Protein AF-A0A4Y2M1Y2-F1 (afdb_monomer)

Mean predicted aligned error: 19.82 Å

Solvent-accessible surface area (backbone atoms only — not comparable to full-atom values): 19407 Å² total; per-residue (Å²): 135,86,83,82,78,80,72,78,72,70,53,62,61,52,50,56,50,51,49,53,58,49,55,53,63,73,72,48,49,73,66,58,47,48,52,53,52,48,52,54,49,50,58,53,47,56,55,61,70,70,50,52,70,65,66,46,50,51,53,52,48,52,52,51,47,54,55,47,53,56,61,72,70,48,49,71,65,58,47,50,54,51,49,50,53,50,51,51,52,54,47,53,56,61,70,70,47,50,71,67,58,48,49,52,51,51,49,55,52,49,52,56,52,49,53,54,63,72,71,49,50,72,68,57,48,49,52,50,50,49,56,52,49,53,54,50,50,51,54,61,72,69,47,50,70,67,58,48,50,54,52,50,49,54,53,49,50,56,52,48,53,57,59,72,74,47,52,70,67,58,50,50,53,53,52,51,52,52,52,50,54,54,50,51,55,53,50,55,51,50,52,51,51,50,52,52,52,52,51,51,50,53,55,62,66,66,49,76,72,68,86,71,72,80,81,74,63,70,68,63,73,43,66,38,93,78,80,68,50,65,32,41,72,77,64,38,46,102,83,73,46,71,57,78,88,24,67,79,60,75,53,72,83,65,80,72,82,64,56,68,66,63,51,50,41,69,68,53,82,45,74,66,11,44,51,41,62,79,40,44,72,64,55,47,69,73,70,63,82,86,73,96,81,86,90,81,90,82,91,76,90,85,83,86,86,82,88,86,79,82,92,84,81,89,80,85,86,131

pLDDT: mean 78.02, std 20.9, range [28.98, 98.06]

Secondary structure (DSSP, 8-state):
-------THHHHHHHHHHHHHHHHHHS--HHHHHHHHHHHHHHHHHHHHS--HHHHHHHHHHHHHHHHHHHHS--HHHHHHHHHHHHHHHHHHHHS--HHHHHHHHHHHHHHHHHHHHS--HHHHHHHHHHHHHHHHHHHHS--HHHHHHHHHHHHHHHHHHHHS--HHHHHHHHHHHHHHHHHHHHHHHHHHHHHHHHHHHHHHHS------------S-EEPTTT--EE-GGG--TTS---SSSGGGT---------HHHHHHHH--SHHHHHHHHHHHHHHHHH--S-TT--SS---S-SSS-------------

Structure (mmCIF, N/CA/C/O backbone):
data_AF-A0A4Y2M1Y2-F1
#
_entry.id   AF-A0A4Y2M1Y2-F1
#
loop_
_atom_site.group_PDB
_atom_site.id
_atom_site.type_symbol
_atom_site.label_atom_id
_atom_site.label_alt_id
_atom_site.label_comp_id
_atom_site.label_asym_id
_atom_site.label_entity_id
_atom_site.label_seq_id
_atom_site.pdbx_PDB_ins_code
_atom_site.Cartn_x
_atom_site.Cartn_y
_atom_site.Cartn_z
_atom_site.occupancy
_atom_site.B_iso_or_equiv
_atom_site.auth_seq_id
_atom_site.auth_comp_id
_atom_site.auth_asym_id
_atom_site.auth_atom_id
_atom_site.pdbx_PDB_model_num
ATOM 1 N N . MET A 1 1 ? 27.249 36.727 -64.533 1.00 43.91 1 MET A N 1
ATOM 2 C CA . MET A 1 1 ? 28.014 35.686 -63.805 1.00 43.91 1 MET A CA 1
ATOM 3 C C . MET A 1 1 ? 27.227 34.376 -63.826 1.00 43.91 1 MET A C 1
ATOM 5 O O . MET A 1 1 ? 26.189 34.316 -63.174 1.00 43.91 1 MET A O 1
ATOM 9 N N . PRO A 1 2 ? 27.621 33.355 -64.610 1.00 43.81 2 PRO A N 1
ATOM 10 C CA . PRO A 1 2 ? 26.849 32.121 -64.720 1.00 43.81 2 PRO A CA 1
ATOM 11 C C . PRO A 1 2 ? 27.089 31.217 -63.501 1.00 43.81 2 PRO A C 1
ATOM 13 O O . PRO A 1 2 ? 28.227 30.967 -63.100 1.00 43.81 2 PRO A O 1
ATOM 16 N N . LYS A 1 3 ? 26.000 30.722 -62.902 1.00 47.16 3 LYS A N 1
ATOM 17 C CA . LYS A 1 3 ? 26.025 29.771 -61.783 1.00 47.16 3 LYS A CA 1
ATOM 18 C C . LYS A 1 3 ? 26.648 28.450 -62.253 1.00 47.16 3 LYS A C 1
ATOM 20 O O . LYS A 1 3 ? 26.088 27.767 -63.108 1.00 47.16 3 LYS A O 1
ATOM 25 N N . ARG A 1 4 ? 27.801 28.078 -61.685 1.00 48.09 4 ARG A N 1
ATOM 26 C CA . ARG A 1 4 ? 28.431 26.764 -61.892 1.00 48.09 4 ARG A CA 1
ATOM 27 C C . ARG A 1 4 ? 27.493 25.667 -61.367 1.00 48.09 4 ARG A C 1
ATOM 29 O O . ARG A 1 4 ? 27.296 25.549 -60.160 1.00 48.09 4 ARG A O 1
ATOM 36 N N . LYS A 1 5 ? 26.919 24.864 -62.268 1.00 52.66 5 LYS A N 1
ATOM 37 C CA . LYS A 1 5 ? 26.210 23.620 -61.927 1.00 52.66 5 LYS A CA 1
ATOM 38 C C . LYS A 1 5 ? 27.228 22.643 -61.320 1.00 52.66 5 LYS A C 1
ATOM 40 O O . LYS A 1 5 ? 28.143 22.214 -62.018 1.00 52.66 5 LYS A O 1
ATOM 45 N N . ARG A 1 6 ? 27.107 22.313 -60.027 1.00 52.06 6 ARG A N 1
ATOM 46 C CA . ARG A 1 6 ? 27.859 21.195 -59.423 1.00 52.06 6 ARG A CA 1
ATOM 47 C C . ARG A 1 6 ? 27.373 19.896 -60.066 1.00 52.06 6 ARG A C 1
ATOM 49 O O . ARG A 1 6 ? 26.174 19.645 -60.115 1.00 52.06 6 ARG A O 1
ATOM 56 N N . GLY A 1 7 ? 28.310 19.131 -60.617 1.00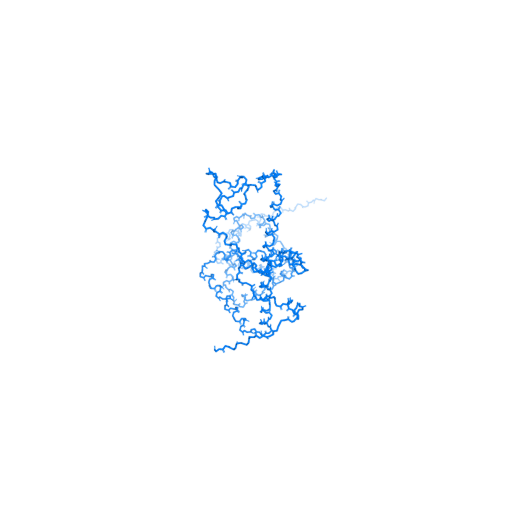 49.19 7 GLY A N 1
ATOM 57 C CA . GLY A 1 7 ? 28.042 17.934 -61.403 1.00 49.19 7 GLY A CA 1
ATOM 58 C C . GLY A 1 7 ? 27.417 16.790 -60.601 1.00 49.19 7 GLY A C 1
ATOM 59 O O . GLY A 1 7 ? 27.787 16.521 -59.463 1.00 49.19 7 GLY A O 1
ATOM 60 N N . ILE A 1 8 ? 26.502 16.089 -61.268 1.00 56.25 8 ILE A N 1
ATOM 61 C CA . ILE A 1 8 ? 25.787 14.871 -60.848 1.00 56.25 8 ILE A CA 1
ATOM 62 C C . ILE A 1 8 ? 26.687 13.610 -60.971 1.00 56.25 8 ILE A C 1
ATOM 64 O O . ILE A 1 8 ? 26.293 12.498 -60.634 1.00 56.25 8 ILE A O 1
ATOM 68 N N . THR A 1 9 ? 27.940 13.751 -61.417 1.00 51.59 9 THR A N 1
ATOM 69 C CA . THR A 1 9 ? 28.853 12.631 -61.721 1.00 51.59 9 THR A CA 1
ATOM 70 C C . THR A 1 9 ? 29.530 11.994 -60.499 1.00 51.59 9 THR A C 1
ATOM 72 O O . THR A 1 9 ? 30.019 10.872 -60.607 1.00 51.59 9 THR A O 1
ATOM 75 N N . GLY A 1 10 ? 29.516 12.643 -59.327 1.00 56.12 10 GLY A N 1
ATOM 76 C CA . GLY A 1 10 ? 30.032 12.067 -58.072 1.00 56.12 10 GLY A CA 1
ATOM 77 C C . GLY A 1 10 ? 29.141 10.971 -57.464 1.00 56.12 10 GLY A C 1
ATOM 78 O O . GLY A 1 10 ? 29.598 10.174 -56.648 1.00 56.12 10 GLY A O 1
ATOM 79 N N . ASP A 1 11 ? 27.878 10.894 -57.890 1.00 65.00 11 ASP A N 1
ATOM 80 C CA . ASP A 1 11 ? 26.855 10.043 -57.273 1.00 65.00 11 ASP A CA 1
ATOM 81 C C . ASP A 1 11 ? 26.861 8.608 -57.852 1.00 65.00 11 ASP A C 1
ATOM 83 O O . ASP A 1 11 ? 26.695 7.623 -57.135 1.00 65.00 11 ASP A O 1
ATOM 87 N N . ALA A 1 12 ? 27.171 8.438 -59.144 1.00 73.25 12 ALA A N 1
ATOM 88 C CA . ALA A 1 12 ? 27.162 7.120 -59.793 1.00 73.25 12 ALA A CA 1
ATOM 89 C C . ALA A 1 12 ? 28.277 6.176 -59.293 1.00 73.25 12 ALA A C 1
ATOM 91 O O . ALA A 1 12 ? 28.040 4.981 -59.100 1.00 73.25 12 ALA A O 1
ATOM 92 N N . ALA A 1 13 ? 29.487 6.694 -59.055 1.00 77.19 13 ALA A N 1
ATOM 93 C CA . ALA A 1 13 ? 30.611 5.910 -58.535 1.00 77.19 13 ALA A CA 1
ATOM 94 C C . ALA A 1 13 ? 30.401 5.514 -57.062 1.00 77.19 13 ALA A C 1
ATOM 96 O O . ALA A 1 13 ? 30.607 4.352 -56.704 1.00 77.19 13 ALA A O 1
ATOM 97 N N . SER A 1 14 ? 29.901 6.447 -56.243 1.00 80.44 14 SER A N 1
ATOM 98 C CA . SER A 1 14 ? 29.558 6.202 -54.837 1.00 80.44 14 SER A CA 1
ATOM 99 C C . SER A 1 14 ? 28.448 5.151 -54.696 1.00 80.44 14 SER A C 1
ATOM 101 O O . SER A 1 14 ? 28.576 4.207 -53.915 1.00 80.44 14 SER A O 1
ATOM 103 N N . ARG A 1 15 ? 27.407 5.217 -55.542 1.00 80.94 15 ARG A N 1
ATOM 104 C CA . ARG A 1 15 ? 26.341 4.201 -55.603 1.00 80.94 15 ARG A CA 1
ATOM 105 C C . ARG A 1 15 ? 26.868 2.819 -55.997 1.00 80.94 15 ARG A C 1
ATOM 107 O O . ARG A 1 15 ? 26.532 1.838 -55.338 1.00 80.94 15 ARG A O 1
ATOM 114 N N . ARG A 1 16 ? 27.732 2.720 -57.017 1.00 82.69 16 ARG A N 1
ATOM 115 C CA . ARG A 1 16 ? 28.364 1.444 -57.423 1.00 82.69 16 ARG A CA 1
ATOM 116 C C . ARG A 1 16 ? 29.249 0.853 -56.323 1.00 82.69 16 ARG A C 1
ATOM 118 O O . ARG A 1 16 ? 29.344 -0.364 -56.188 1.00 82.69 16 ARG A O 1
ATOM 125 N N . GLU A 1 17 ? 29.921 1.688 -55.536 1.00 83.00 17 GLU A N 1
ATOM 126 C CA . GLU A 1 17 ? 30.712 1.235 -54.389 1.00 83.00 17 GLU A CA 1
ATOM 127 C C . GLU A 1 17 ? 29.829 0.783 -53.214 1.00 83.00 17 GLU A C 1
ATOM 129 O O . GLU A 1 17 ? 30.115 -0.241 -52.592 1.00 83.00 17 GLU A O 1
ATOM 134 N N . ALA A 1 18 ? 28.727 1.486 -52.943 1.00 83.94 18 ALA A N 1
ATOM 135 C CA . ALA A 1 18 ? 27.751 1.088 -51.931 1.00 83.94 18 ALA A CA 1
ATOM 136 C C . ALA A 1 18 ? 27.097 -0.267 -52.259 1.00 83.94 18 ALA A C 1
ATOM 138 O O . ALA A 1 18 ? 26.948 -1.102 -51.365 1.00 83.94 18 ALA A O 1
ATOM 139 N N . ILE A 1 19 ? 26.780 -0.512 -53.537 1.00 87.12 19 ILE A N 1
ATOM 140 C CA . ILE A 1 19 ? 26.252 -1.797 -54.021 1.00 87.12 19 ILE A CA 1
ATOM 141 C C . ILE A 1 19 ? 27.281 -2.914 -53.804 1.00 87.12 19 ILE A C 1
ATOM 143 O O . ILE A 1 19 ? 26.968 -3.883 -53.119 1.00 87.12 19 ILE A O 1
ATOM 147 N N . ARG A 1 20 ? 28.539 -2.732 -54.231 1.00 86.00 20 ARG A N 1
ATOM 148 C CA . ARG A 1 20 ? 29.613 -3.721 -53.998 1.00 86.00 20 ARG A CA 1
ATOM 149 C C . ARG A 1 20 ? 29.855 -4.010 -52.513 1.00 86.00 20 ARG A C 1
ATOM 151 O O . ARG A 1 20 ? 30.102 -5.150 -52.126 1.00 86.00 20 ARG A O 1
ATOM 158 N N . LYS A 1 21 ? 29.784 -2.987 -51.651 1.00 86.00 21 LYS A N 1
ATOM 159 C CA . LYS A 1 21 ? 29.880 -3.157 -50.188 1.00 86.00 21 LYS A CA 1
ATOM 160 C C . LYS A 1 21 ? 28.686 -3.926 -49.624 1.00 86.00 21 LYS A C 1
ATOM 162 O O . LYS A 1 21 ? 28.867 -4.661 -48.659 1.00 86.00 21 LYS A O 1
ATOM 167 N N . ARG A 1 22 ? 27.486 -3.762 -50.189 1.00 85.31 22 ARG A N 1
ATOM 168 C CA . ARG A 1 22 ? 26.288 -4.517 -49.800 1.00 85.31 22 ARG A CA 1
ATOM 169 C C . ARG A 1 22 ? 26.380 -5.972 -50.253 1.00 85.31 22 ARG A C 1
ATOM 171 O O . ARG A 1 22 ? 26.144 -6.843 -49.432 1.00 85.31 22 ARG A O 1
ATOM 178 N N . GLU A 1 23 ? 26.784 -6.227 -51.492 1.00 89.19 23 GLU A N 1
ATOM 179 C CA . GLU A 1 23 ? 26.976 -7.579 -52.039 1.00 89.19 23 GLU A CA 1
ATOM 180 C C . GLU A 1 23 ? 28.013 -8.367 -51.234 1.00 89.19 23 GLU A C 1
ATOM 182 O O . GLU A 1 23 ? 27.754 -9.497 -50.832 1.00 89.19 23 GLU A O 1
ATOM 187 N N . ARG A 1 24 ? 29.135 -7.732 -50.866 1.00 85.50 24 ARG A N 1
ATOM 188 C CA . ARG A 1 24 ? 30.139 -8.347 -49.984 1.00 85.50 24 ARG A CA 1
ATOM 189 C C . ARG A 1 24 ? 29.576 -8.734 -48.610 1.00 85.50 24 ARG A C 1
ATOM 191 O O . ARG A 1 24 ? 30.001 -9.736 -48.060 1.00 85.50 24 ARG A O 1
ATOM 198 N N . ARG A 1 25 ? 28.619 -7.972 -48.064 1.00 87.75 25 ARG A N 1
ATOM 199 C CA . ARG A 1 25 ? 27.950 -8.295 -46.787 1.00 87.75 25 ARG A CA 1
ATOM 200 C C . ARG A 1 25 ? 26.897 -9.396 -46.910 1.00 87.75 25 ARG A C 1
ATOM 202 O O . ARG A 1 25 ? 26.466 -9.908 -45.891 1.00 87.75 25 ARG A O 1
ATOM 209 N N . VAL A 1 26 ? 26.423 -9.712 -48.115 1.00 88.44 26 VAL A N 1
ATOM 210 C CA . VAL A 1 26 ? 25.455 -10.805 -48.320 1.00 88.44 26 VAL A CA 1
ATOM 211 C C . VAL A 1 26 ? 26.162 -12.160 -48.302 1.00 88.44 26 VAL A C 1
ATOM 213 O O . VAL A 1 26 ? 25.577 -13.140 -47.860 1.00 88.44 26 VAL A O 1
ATOM 216 N N . VAL A 1 27 ? 27.417 -12.199 -48.754 1.00 91.44 27 VAL A N 1
ATOM 217 C CA . VAL A 1 27 ? 28.219 -13.429 -48.884 1.00 91.44 27 VAL A CA 1
ATOM 218 C C . VAL A 1 27 ? 29.270 -13.554 -47.766 1.00 91.44 27 VAL A C 1
ATOM 220 O O . VAL A 1 27 ? 30.069 -14.482 -47.772 1.00 91.44 27 VAL A O 1
ATOM 223 N N . GLU A 1 28 ? 29.302 -12.623 -46.804 1.00 90.25 28 GLU A N 1
ATOM 224 C CA . GLU A 1 28 ? 30.269 -12.674 -45.698 1.00 90.25 28 GLU A CA 1
ATOM 225 C C . GLU A 1 28 ? 30.013 -13.883 -44.788 1.00 90.25 28 GLU A C 1
ATOM 227 O O . GLU A 1 28 ? 28.869 -14.245 -44.503 1.00 90.25 28 GLU A O 1
ATOM 232 N N . THR A 1 29 ? 31.092 -14.487 -44.297 1.00 93.88 29 THR A N 1
ATOM 233 C CA . THR A 1 29 ? 31.006 -15.532 -43.267 1.00 93.88 29 THR A CA 1
ATOM 234 C C . THR A 1 29 ? 30.615 -14.931 -41.911 1.00 93.88 29 THR A C 1
ATOM 236 O O . THR A 1 29 ? 30.816 -13.739 -41.668 1.00 93.88 29 THR A O 1
ATOM 239 N N . GLU A 1 30 ? 30.098 -15.742 -40.980 1.00 92.56 30 GLU A N 1
ATOM 240 C CA . GLU A 1 30 ? 29.724 -15.245 -39.643 1.00 92.56 30 GLU A CA 1
ATOM 241 C C . GLU A 1 30 ? 30.928 -14.674 -38.877 1.00 92.56 30 GLU A C 1
ATOM 243 O O . GLU A 1 30 ? 30.793 -13.701 -38.133 1.00 92.56 30 GLU A O 1
ATOM 248 N N . GLU A 1 31 ? 32.132 -15.203 -39.106 1.00 91.94 31 GLU A N 1
ATOM 249 C CA . GLU A 1 31 ? 33.356 -14.647 -38.529 1.00 91.94 31 GLU A CA 1
ATOM 250 C C . GLU A 1 31 ? 33.716 -13.282 -39.120 1.00 91.94 31 GLU A C 1
ATOM 252 O O . GLU A 1 31 ? 34.057 -12.355 -38.385 1.00 91.94 31 GLU A O 1
ATOM 257 N N . GLU A 1 32 ? 33.643 -13.129 -40.444 1.00 91.44 32 GLU A N 1
ATOM 258 C CA . GLU A 1 32 ? 33.893 -11.848 -41.112 1.00 91.44 32 GLU A CA 1
ATOM 259 C C . GLU A 1 32 ? 32.854 -10.798 -40.712 1.00 91.44 32 GLU A C 1
ATOM 261 O O . GLU A 1 32 ? 33.209 -9.647 -40.433 1.00 91.44 32 GLU A O 1
ATOM 266 N N . ARG A 1 33 ? 31.586 -11.207 -40.593 1.00 93.06 33 ARG A N 1
ATOM 267 C CA . ARG A 1 33 ? 30.490 -10.389 -40.067 1.00 93.06 33 ARG A CA 1
ATOM 268 C C . ARG A 1 33 ? 30.762 -9.955 -38.633 1.00 93.06 33 ARG A C 1
ATOM 270 O O . ARG A 1 33 ? 30.656 -8.766 -38.326 1.00 93.06 33 ARG A O 1
ATOM 277 N N . SER A 1 34 ? 31.155 -10.894 -37.774 1.00 94.62 34 SER A N 1
ATOM 278 C CA . SER A 1 34 ? 31.473 -10.645 -36.365 1.00 94.62 34 SER A CA 1
ATOM 279 C C . SER A 1 34 ? 32.654 -9.691 -36.214 1.00 94.62 34 SER A C 1
ATOM 281 O O . SER A 1 34 ? 32.558 -8.708 -35.478 1.00 94.62 34 SER A O 1
ATOM 283 N N . ARG A 1 35 ? 33.738 -9.903 -36.974 1.00 94.12 35 ARG A N 1
ATOM 284 C CA . ARG A 1 35 ? 34.903 -9.003 -37.012 1.00 94.12 35 ARG A CA 1
ATOM 285 C C . ARG A 1 35 ? 34.503 -7.598 -37.460 1.00 94.12 35 ARG A C 1
ATOM 287 O O . ARG A 1 35 ? 34.809 -6.629 -36.771 1.00 94.12 35 ARG A O 1
ATOM 294 N N . ARG A 1 36 ? 33.741 -7.471 -38.552 1.00 93.81 36 ARG A N 1
ATOM 295 C CA . ARG A 1 36 ? 33.266 -6.175 -39.063 1.00 93.81 36 ARG A CA 1
ATOM 296 C C . ARG A 1 36 ? 32.370 -5.444 -38.060 1.00 93.81 36 ARG A C 1
ATOM 298 O O . ARG A 1 36 ? 32.537 -4.240 -37.862 1.00 93.81 36 ARG A O 1
ATOM 305 N N . LEU A 1 37 ? 31.415 -6.141 -37.441 1.00 93.94 37 LEU A N 1
ATOM 306 C CA . LEU A 1 37 ? 30.536 -5.566 -36.418 1.00 93.94 37 LEU A CA 1
ATOM 307 C C . LEU A 1 37 ? 31.320 -5.166 -35.162 1.00 93.94 37 LEU A C 1
ATOM 309 O O . LEU A 1 37 ? 31.051 -4.099 -34.613 1.00 93.94 37 LEU A O 1
ATOM 313 N N . SER A 1 38 ? 32.318 -5.957 -34.762 1.00 95.50 38 SER A N 1
ATOM 314 C CA . SER A 1 38 ? 33.219 -5.642 -33.650 1.00 95.50 38 SER A CA 1
ATOM 315 C C . SER A 1 38 ? 34.019 -4.366 -33.920 1.00 95.50 38 SER A C 1
ATOM 317 O O . SER A 1 38 ? 33.968 -3.434 -33.120 1.00 95.50 38 SER A O 1
ATOM 319 N N . THR A 1 39 ? 34.647 -4.240 -35.094 1.00 94.19 39 THR A N 1
ATOM 320 C CA . THR A 1 39 ? 35.358 -3.010 -35.483 1.00 94.19 39 THR A CA 1
ATOM 321 C C . THR A 1 39 ? 34.418 -1.801 -35.519 1.00 94.19 39 THR A C 1
ATOM 323 O O . THR A 1 39 ? 34.752 -0.737 -35.005 1.00 94.19 39 THR A O 1
ATOM 326 N N . MET A 1 40 ? 33.201 -1.947 -36.059 1.00 93.94 40 MET A N 1
ATOM 327 C CA . MET A 1 40 ? 32.204 -0.866 -36.049 1.00 93.94 40 MET A CA 1
ATOM 328 C C . MET A 1 40 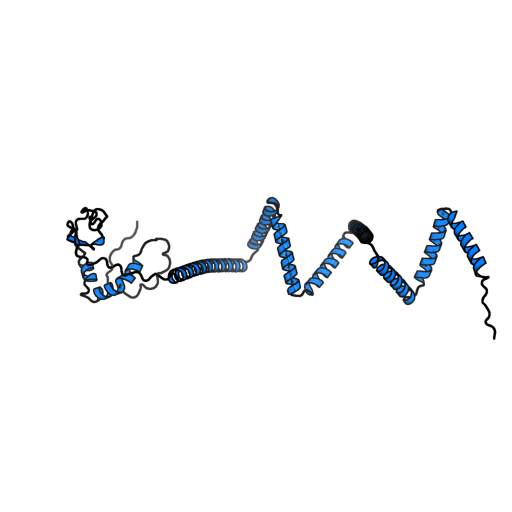? 31.780 -0.467 -34.628 1.00 93.94 40 MET A C 1
ATOM 330 O O . MET A 1 40 ? 31.612 0.726 -34.357 1.00 93.94 40 MET A O 1
ATOM 334 N N . ALA A 1 41 ? 31.605 -1.440 -33.731 1.00 94.38 41 ALA A N 1
ATOM 335 C CA . ALA A 1 41 ? 31.269 -1.200 -32.333 1.00 94.38 41 ALA A CA 1
ATOM 336 C C . ALA A 1 41 ? 32.407 -0.469 -31.610 1.00 94.38 41 ALA A C 1
ATOM 338 O O . ALA A 1 41 ? 32.136 0.525 -30.936 1.00 94.38 41 ALA A O 1
ATOM 339 N N . GLN A 1 42 ? 33.659 -0.888 -31.824 1.00 95.06 42 GLN A N 1
ATOM 340 C CA . GLN A 1 42 ? 34.859 -0.236 -31.293 1.00 95.06 42 GLN A CA 1
ATOM 341 C C . GLN A 1 42 ? 34.969 1.212 -31.783 1.00 95.06 42 GLN A C 1
ATOM 343 O O . GLN A 1 42 ? 35.005 2.130 -30.970 1.00 95.06 42 GLN A O 1
ATOM 348 N N . CYS A 1 43 ? 34.891 1.467 -33.095 1.00 93.00 43 CYS A N 1
ATOM 349 C CA . CYS A 1 43 ? 34.880 2.836 -33.631 1.00 93.00 43 CYS A CA 1
ATOM 350 C C . CYS A 1 43 ? 33.703 3.677 -33.098 1.00 93.00 43 CYS A C 1
ATOM 352 O O . CYS A 1 43 ? 33.788 4.901 -33.001 1.00 93.00 43 CYS A O 1
ATOM 354 N N . GLY A 1 44 ? 32.569 3.049 -32.778 1.00 92.25 44 GLY A N 1
ATOM 355 C CA . GLY A 1 44 ? 31.444 3.705 -32.111 1.00 92.25 44 GLY A CA 1
ATOM 356 C C . GLY A 1 44 ? 31.684 3.987 -30.624 1.00 92.25 44 GLY A C 1
ATOM 357 O O . GLY A 1 44 ? 31.102 4.924 -30.089 1.00 92.25 44 GLY A O 1
ATOM 358 N N . GLN A 1 45 ? 32.502 3.190 -29.937 1.00 91.25 45 GLN A N 1
ATOM 359 C CA . GLN A 1 45 ? 32.922 3.448 -28.558 1.00 91.25 45 GLN A CA 1
ATOM 360 C C . GLN A 1 45 ? 33.935 4.590 -28.502 1.00 91.25 45 GLN A C 1
ATOM 362 O O . GLN A 1 45 ? 33.712 5.515 -27.733 1.00 91.25 45 GLN A O 1
ATOM 367 N N . TYR A 1 46 ? 34.957 4.582 -29.367 1.00 93.56 46 TYR A N 1
ATOM 368 C CA . TYR A 1 46 ? 35.943 5.667 -29.444 1.00 93.56 46 TYR A CA 1
ATOM 369 C C . TYR A 1 46 ? 35.276 7.023 -29.692 1.00 93.56 46 TYR A C 1
ATOM 371 O O . TYR A 1 46 ? 35.451 7.942 -28.901 1.00 93.56 46 TYR A O 1
ATOM 379 N N . ARG A 1 47 ? 34.388 7.113 -30.694 1.00 90.19 47 ARG A N 1
ATOM 380 C CA . ARG A 1 47 ? 33.628 8.349 -30.951 1.00 90.19 47 ARG A CA 1
ATOM 381 C C . ARG A 1 47 ? 32.795 8.804 -29.753 1.00 90.19 47 ARG A C 1
ATOM 383 O O . ARG A 1 47 ? 32.734 9.993 -29.496 1.00 90.19 47 ARG A O 1
ATOM 390 N N . ARG A 1 48 ? 32.172 7.875 -29.016 1.00 90.75 48 ARG A N 1
ATOM 391 C CA . ARG A 1 48 ? 31.389 8.203 -27.810 1.00 90.75 48 ARG A CA 1
ATOM 392 C C . ARG A 1 48 ? 32.255 8.613 -26.619 1.00 90.75 48 ARG A C 1
ATOM 394 O O . ARG A 1 48 ? 31.769 9.349 -25.776 1.00 90.75 48 ARG A O 1
ATOM 401 N N . ALA A 1 49 ? 33.489 8.123 -26.530 1.00 90.12 49 ALA A N 1
ATOM 402 C CA . ALA A 1 49 ? 34.428 8.502 -25.477 1.00 90.12 49 ALA A CA 1
ATOM 403 C C . ALA A 1 49 ? 35.013 9.905 -25.708 1.00 90.12 49 ALA A C 1
ATOM 405 O O . ALA A 1 49 ? 35.317 10.603 -24.749 1.00 90.12 49 ALA A O 1
ATOM 406 N N . GLU A 1 50 ? 35.137 10.313 -26.972 1.00 91.69 50 GLU A N 1
ATOM 407 C CA . GLU A 1 50 ? 35.612 11.642 -27.379 1.00 91.69 50 GLU A CA 1
ATOM 408 C C . GLU A 1 50 ? 34.487 12.694 -27.476 1.00 91.69 50 GLU A C 1
ATOM 410 O O . GLU A 1 50 ? 34.761 13.870 -27.711 1.00 91.69 50 GLU A O 1
ATOM 415 N N . GLU A 1 51 ? 33.217 12.301 -27.311 1.00 90.25 51 GLU A N 1
ATOM 416 C CA . GLU A 1 51 ? 32.081 13.230 -27.315 1.00 90.25 51 GLU A CA 1
ATOM 417 C C . GLU A 1 51 ? 32.167 14.204 -26.128 1.00 90.25 51 GLU A C 1
ATOM 419 O O . GLU A 1 51 ? 32.273 13.799 -24.971 1.00 90.25 51 GLU A O 1
ATOM 424 N N . THR A 1 52 ? 32.043 15.502 -26.411 1.00 91.38 52 THR A N 1
ATOM 425 C CA . THR A 1 52 ? 31.863 16.531 -25.380 1.00 91.38 52 THR A CA 1
ATOM 426 C C . THR A 1 52 ? 30.424 16.523 -24.839 1.00 91.38 52 THR A C 1
ATOM 428 O O . THR A 1 52 ? 29.521 15.905 -25.418 1.00 91.38 52 THR A O 1
ATOM 431 N N . GLU A 1 53 ? 30.185 17.202 -23.711 1.00 91.06 53 GLU A N 1
ATOM 432 C CA . GLU A 1 53 ? 28.887 17.175 -23.015 1.00 91.06 53 GLU A CA 1
ATOM 433 C C . GLU A 1 53 ? 27.713 17.623 -23.897 1.00 91.06 53 GLU A C 1
ATOM 435 O O . GLU A 1 53 ? 26.651 17.009 -23.857 1.00 91.06 53 GLU A O 1
ATOM 440 N N . GLU A 1 54 ? 27.894 18.651 -24.727 1.00 91.25 54 GLU A N 1
ATOM 441 C CA . GLU A 1 54 ? 26.836 19.198 -25.585 1.00 91.25 54 GLU A CA 1
ATOM 442 C C . GLU A 1 54 ? 26.344 18.198 -26.658 1.00 91.25 54 GLU A C 1
ATOM 444 O O . GLU A 1 54 ? 25.152 17.867 -26.653 1.00 91.25 54 GLU A O 1
ATOM 449 N N . PRO A 1 55 ? 27.203 17.640 -27.540 1.00 89.88 55 PRO A N 1
ATOM 450 C CA . PRO A 1 55 ? 26.824 16.556 -28.448 1.00 89.88 55 PRO A CA 1
ATOM 451 C C . PRO A 1 55 ? 26.269 15.320 -27.733 1.00 89.88 55 PRO A C 1
ATOM 453 O O . PRO A 1 55 ? 25.312 14.713 -28.221 1.00 89.88 55 PRO A O 1
ATOM 456 N N . SER A 1 56 ? 26.827 14.954 -26.573 1.00 92.38 56 SER A N 1
ATOM 457 C CA . SER A 1 56 ? 26.349 13.814 -25.782 1.00 92.38 56 SER A CA 1
ATOM 458 C C . SER A 1 56 ? 24.921 14.048 -25.272 1.00 92.38 56 SER A C 1
ATOM 460 O O . SER A 1 56 ? 24.035 13.216 -25.490 1.00 92.38 56 SER A O 1
ATOM 462 N N . ASN A 1 57 ? 24.654 15.217 -24.683 1.00 94.75 57 ASN A N 1
ATOM 463 C CA . ASN A 1 57 ? 23.336 15.612 -24.189 1.00 94.75 57 ASN A CA 1
ATOM 464 C C . ASN A 1 57 ? 22.315 15.735 -25.325 1.00 94.75 57 ASN A C 1
ATOM 466 O O . ASN A 1 57 ? 21.200 15.229 -25.191 1.00 94.75 57 ASN A O 1
ATOM 470 N N . SER A 1 58 ? 22.695 16.327 -26.463 1.00 94.44 58 SER A N 1
ATOM 471 C CA . SER A 1 58 ? 21.844 16.393 -27.659 1.00 94.44 58 SER A CA 1
ATOM 472 C C . SER A 1 58 ? 21.482 14.991 -28.160 1.00 94.44 58 SER A C 1
ATOM 474 O O . SER A 1 58 ? 20.301 14.680 -28.319 1.00 94.44 58 SER A O 1
ATOM 476 N N . ARG A 1 59 ? 22.461 14.084 -28.285 1.00 94.31 59 ARG A N 1
ATOM 477 C CA . ARG A 1 59 ? 22.222 12.691 -28.691 1.00 94.31 59 ARG A CA 1
ATOM 478 C C . ARG A 1 59 ? 21.320 11.945 -27.703 1.00 94.31 59 ARG A C 1
ATOM 480 O O . ARG A 1 59 ? 20.442 11.188 -28.122 1.00 94.31 59 ARG A O 1
ATOM 487 N N . MET A 1 60 ? 21.527 12.123 -26.397 1.00 94.00 60 MET A N 1
ATOM 488 C CA . MET A 1 60 ? 20.681 11.518 -25.361 1.00 94.00 60 MET A CA 1
ATOM 489 C C . MET A 1 60 ? 19.252 12.073 -25.397 1.00 94.00 60 MET A C 1
ATOM 491 O O . MET A 1 60 ? 18.303 11.295 -25.267 1.00 94.00 60 MET A O 1
ATOM 495 N N . SER A 1 61 ? 19.092 13.378 -25.633 1.00 95.69 61 SER A N 1
ATOM 496 C CA . SER A 1 61 ? 17.793 14.035 -25.805 1.00 95.69 61 SER A CA 1
ATOM 497 C C . SER A 1 61 ? 17.048 13.486 -27.022 1.00 95.69 61 SER A C 1
ATOM 499 O O . SER A 1 61 ? 15.913 13.030 -26.886 1.00 95.69 61 SER A O 1
ATOM 501 N N . ASP A 1 62 ? 17.712 13.399 -28.176 1.00 96.62 62 ASP A N 1
ATOM 502 C CA . ASP A 1 62 ? 17.140 12.844 -29.405 1.00 96.62 62 ASP A CA 1
ATOM 503 C C . ASP A 1 62 ? 16.687 11.389 -29.224 1.00 96.62 62 ASP A C 1
ATOM 505 O O . ASP A 1 62 ? 15.603 10.999 -29.665 1.00 96.62 62 ASP A O 1
ATOM 509 N N . MET A 1 63 ? 17.496 10.557 -28.556 1.00 95.56 63 MET A N 1
ATOM 510 C CA . MET A 1 63 ? 17.126 9.168 -28.258 1.00 95.56 63 MET A CA 1
ATOM 511 C C . MET A 1 63 ? 15.940 9.087 -27.293 1.00 95.56 63 MET A C 1
ATOM 513 O O . MET A 1 63 ? 15.055 8.243 -27.473 1.00 95.56 63 MET A O 1
ATOM 517 N N . ALA A 1 64 ? 15.900 9.955 -26.279 1.00 95.69 64 ALA A N 1
ATOM 518 C CA . ALA A 1 64 ? 14.787 10.028 -25.344 1.00 95.69 64 ALA A CA 1
ATOM 519 C C . ALA A 1 64 ? 13.497 10.481 -26.043 1.00 95.69 64 ALA A C 1
ATOM 521 O O . ALA A 1 64 ? 12.443 9.896 -25.785 1.00 95.69 64 ALA A O 1
ATOM 522 N N . GLN A 1 65 ? 13.579 11.465 -26.943 1.00 96.38 65 GLN A N 1
ATOM 523 C CA . GLN A 1 65 ? 12.456 11.970 -27.729 1.00 96.38 65 GLN A CA 1
ATOM 524 C C . GLN A 1 65 ? 11.904 10.898 -28.669 1.00 96.38 65 GLN A C 1
ATOM 526 O O . GLN A 1 65 ? 10.736 10.539 -28.537 1.00 96.38 65 GLN A O 1
ATOM 531 N N . ARG A 1 66 ? 12.744 10.280 -29.508 1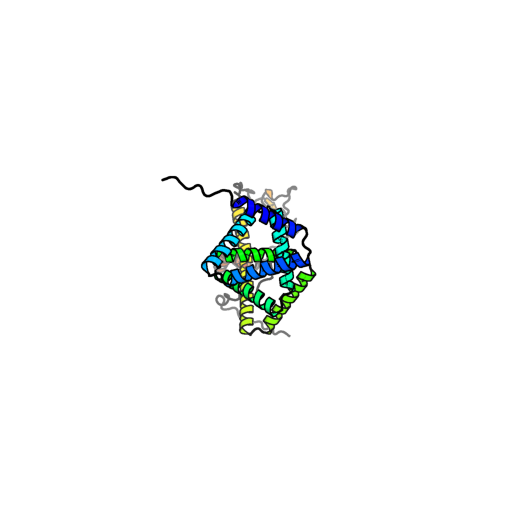.00 96.06 66 ARG A N 1
ATOM 532 C CA . ARG A 1 66 ? 12.309 9.166 -30.374 1.00 96.06 66 ARG A CA 1
ATOM 533 C C . ARG A 1 66 ? 11.715 8.020 -29.558 1.00 96.06 66 ARG A C 1
ATOM 535 O O . ARG A 1 66 ? 1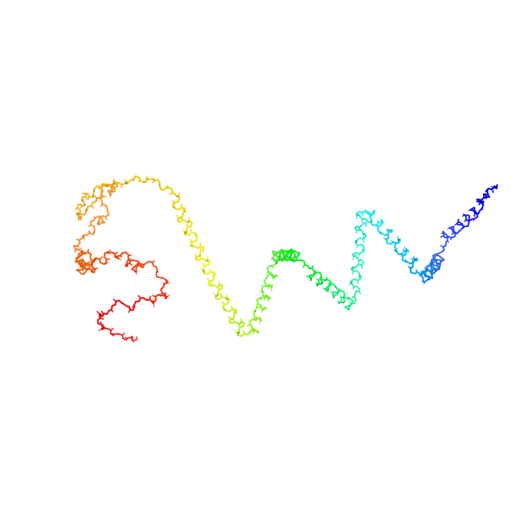0.746 7.382 -29.955 1.00 96.06 66 ARG A O 1
ATOM 542 N N . GLY A 1 67 ? 12.276 7.752 -28.378 1.00 95.25 67 GLY A N 1
ATOM 543 C CA . GLY A 1 67 ? 11.739 6.761 -27.450 1.00 95.25 67 GLY A CA 1
ATOM 544 C C . GLY A 1 67 ? 10.377 7.136 -26.856 1.00 95.25 67 GLY A C 1
ATOM 545 O O . GLY A 1 67 ? 9.630 6.235 -26.476 1.00 95.25 67 GLY A O 1
ATOM 546 N N . LYS A 1 68 ? 10.048 8.426 -26.725 1.00 94.38 68 LYS A N 1
ATOM 547 C CA . LYS A 1 68 ? 8.713 8.905 -26.329 1.00 94.38 68 LYS A CA 1
ATOM 548 C C . LYS A 1 68 ? 7.733 8.801 -27.495 1.00 94.38 68 LYS A C 1
ATOM 550 O O . LYS A 1 68 ? 6.663 8.252 -27.286 1.00 94.38 68 LYS A O 1
ATOM 555 N N . GLU A 1 69 ? 8.128 9.242 -28.687 1.00 95.75 69 GLU A N 1
ATOM 556 C CA . GLU A 1 69 ? 7.312 9.184 -29.910 1.00 95.75 69 GLU A CA 1
ATOM 557 C C . GLU A 1 69 ? 6.875 7.746 -30.207 1.00 95.75 69 GLU A C 1
ATOM 559 O O . GLU A 1 69 ? 5.682 7.460 -30.219 1.00 95.75 69 GLU A O 1
ATOM 564 N N . ARG A 1 70 ? 7.818 6.791 -30.245 1.00 94.56 70 ARG A N 1
ATOM 565 C CA . ARG A 1 70 ? 7.472 5.367 -30.413 1.00 94.56 70 ARG A CA 1
ATOM 566 C C . ARG A 1 70 ? 6.506 4.850 -29.347 1.00 94.56 70 ARG A C 1
ATOM 568 O O . ARG A 1 70 ? 5.667 4.023 -29.655 1.00 94.56 70 ARG A O 1
ATOM 575 N N . ARG A 1 71 ? 6.643 5.295 -28.089 1.00 94.31 71 ARG A N 1
ATOM 576 C CA . ARG A 1 71 ? 5.757 4.875 -26.986 1.00 94.31 71 ARG A CA 1
ATOM 577 C C . ARG A 1 71 ? 4.368 5.505 -27.068 1.00 94.31 71 ARG A C 1
ATOM 579 O O . ARG A 1 71 ? 3.440 4.933 -26.511 1.00 94.31 71 ARG A O 1
ATOM 586 N N . ALA A 1 72 ? 4.240 6.674 -27.692 1.00 94.44 72 ALA A N 1
ATOM 587 C CA . ALA A 1 72 ? 2.956 7.327 -27.924 1.00 94.44 72 ALA A CA 1
ATOM 588 C C . ALA A 1 72 ? 2.173 6.642 -29.055 1.00 94.44 72 ALA A C 1
ATOM 590 O O . ALA A 1 72 ? 0.950 6.610 -29.010 1.00 94.44 72 ALA A O 1
ATOM 591 N N . GLU A 1 73 ? 2.887 6.059 -30.019 1.00 95.62 73 GLU A N 1
ATOM 592 C CA . GLU A 1 73 ? 2.325 5.340 -31.170 1.00 95.62 73 GLU A CA 1
ATOM 593 C C . GLU A 1 73 ? 2.144 3.826 -30.929 1.00 95.62 73 GLU A C 1
ATOM 595 O O . GLU A 1 73 ? 1.667 3.114 -31.810 1.00 95.62 73 GLU A O 1
ATOM 600 N N . GLU A 1 74 ? 2.525 3.310 -29.754 1.00 95.62 74 GLU A N 1
ATOM 601 C CA . GLU A 1 74 ? 2.386 1.887 -29.414 1.00 95.62 74 GLU A CA 1
ATOM 602 C C . GLU A 1 74 ? 0.913 1.456 -29.382 1.00 95.62 74 GLU A C 1
ATOM 604 O O . GLU A 1 74 ? 0.080 2.076 -28.716 1.00 95.62 74 GLU A O 1
ATOM 609 N N . THR A 1 75 ? 0.609 0.318 -30.013 1.00 97.25 75 THR A N 1
ATOM 610 C CA . THR A 1 75 ? -0.687 -0.343 -29.816 1.00 97.25 75 THR A CA 1
ATOM 611 C C . THR A 1 75 ? -0.794 -0.913 -28.401 1.00 97.25 75 THR A C 1
ATOM 613 O O . THR A 1 75 ? 0.212 -1.139 -27.720 1.00 97.25 75 THR A O 1
ATOM 616 N N . GLU A 1 76 ? -2.014 -1.194 -27.941 1.00 96.12 76 GLU A N 1
ATOM 617 C CA . GLU A 1 76 ? -2.228 -1.788 -26.618 1.00 96.12 76 GLU A CA 1
ATOM 618 C C . GLU A 1 76 ? -1.508 -3.137 -26.461 1.00 96.12 76 GLU A C 1
ATOM 620 O O . GLU A 1 76 ? -0.860 -3.376 -25.442 1.00 96.12 76 GLU A O 1
ATOM 625 N N . GLU A 1 77 ? -1.526 -3.982 -27.494 1.00 96.06 77 GLU A N 1
ATOM 626 C CA . GLU A 1 77 ? -0.795 -5.252 -27.511 1.00 96.06 77 GLU A CA 1
ATOM 627 C C . GLU A 1 77 ? 0.718 -5.042 -27.399 1.00 96.06 77 GLU A C 1
ATOM 629 O O . GLU A 1 77 ? 1.363 -5.634 -26.534 1.00 96.06 77 GLU A O 1
ATOM 634 N N . GLN A 1 78 ? 1.288 -4.142 -28.209 1.00 95.94 78 GLN A N 1
ATOM 635 C CA . GLN A 1 78 ? 2.717 -3.822 -28.163 1.00 95.94 78 GLN A CA 1
ATOM 636 C C . GLN A 1 78 ? 3.125 -3.268 -26.793 1.00 95.94 78 GLN A C 1
ATOM 638 O O . GLN A 1 78 ? 4.158 -3.662 -26.239 1.00 95.94 78 GLN A O 1
ATOM 643 N N . ARG A 1 79 ? 2.293 -2.397 -26.209 1.00 96.69 79 ARG A N 1
ATOM 644 C CA . ARG A 1 79 ? 2.487 -1.852 -24.864 1.00 96.69 79 ARG A CA 1
ATOM 645 C C . ARG A 1 79 ? 2.448 -2.959 -23.813 1.00 96.69 79 ARG A C 1
ATOM 647 O O . ARG A 1 79 ? 3.347 -3.013 -22.972 1.00 96.69 79 ARG A O 1
ATOM 654 N N . ASN A 1 80 ? 1.462 -3.851 -23.866 1.00 96.94 80 ASN A N 1
ATOM 655 C CA . ASN A 1 80 ? 1.312 -4.959 -22.922 1.00 96.94 80 ASN A CA 1
ATOM 656 C C . ASN A 1 80 ? 2.478 -5.948 -23.027 1.00 96.94 80 ASN A C 1
ATOM 658 O O . ASN A 1 80 ? 3.076 -6.284 -22.003 1.00 96.94 80 ASN A O 1
ATOM 662 N N . SER A 1 81 ? 2.895 -6.328 -24.238 1.00 97.12 81 SER A N 1
ATOM 663 C CA . SER A 1 81 ? 4.083 -7.163 -24.452 1.00 97.12 81 SER A CA 1
ATOM 664 C C . SER A 1 81 ? 5.352 -6.493 -23.923 1.00 97.12 81 SER A C 1
ATOM 666 O O . SER A 1 81 ? 6.140 -7.126 -23.217 1.00 97.12 81 SER A O 1
ATOM 668 N N . ARG A 1 82 ? 5.551 -5.192 -24.182 1.00 96.62 82 ARG A N 1
ATOM 669 C CA . ARG A 1 82 ? 6.706 -4.448 -23.657 1.00 96.62 82 ARG A CA 1
ATOM 670 C C . ARG A 1 82 ? 6.699 -4.392 -22.129 1.00 96.62 82 ARG A C 1
ATOM 672 O O . ARG A 1 82 ? 7.743 -4.605 -21.510 1.00 96.62 82 ARG A O 1
ATOM 679 N N . LEU A 1 83 ? 5.552 -4.103 -21.510 1.00 96.75 83 LEU A N 1
ATOM 680 C CA . LEU A 1 83 ? 5.398 -4.088 -20.051 1.00 96.75 83 LEU A CA 1
ATOM 681 C C . LEU A 1 83 ? 5.656 -5.475 -19.448 1.00 96.75 83 LEU A C 1
ATOM 683 O O . LEU A 1 83 ? 6.363 -5.560 -18.445 1.00 96.75 83 LEU A O 1
ATOM 687 N N . ALA A 1 84 ? 5.173 -6.545 -20.083 1.00 97.38 84 ALA A N 1
ATOM 688 C CA . ALA A 1 84 ? 5.407 -7.921 -19.651 1.00 97.38 84 ALA A CA 1
ATOM 689 C C . ALA A 1 84 ? 6.901 -8.280 -19.680 1.00 97.38 84 ALA A C 1
ATOM 691 O O . ALA A 1 84 ? 7.439 -8.748 -18.677 1.00 97.38 84 ALA A O 1
ATOM 692 N N . VAL A 1 85 ? 7.608 -7.967 -20.773 1.00 97.75 85 VAL A N 1
ATOM 693 C CA . VAL A 1 85 ? 9.061 -8.195 -20.876 1.00 97.75 85 VAL A CA 1
ATOM 694 C C . VAL A 1 85 ? 9.830 -7.384 -19.827 1.00 97.75 85 VAL A C 1
ATOM 696 O O . VAL A 1 85 ? 10.770 -7.891 -19.213 1.00 97.75 85 VAL A O 1
ATOM 699 N N . MET A 1 86 ? 9.440 -6.130 -19.568 1.00 97.19 86 MET A N 1
ATOM 700 C CA . MET A 1 86 ? 10.063 -5.324 -18.509 1.00 97.19 86 MET A CA 1
ATOM 701 C C . MET A 1 86 ? 9.788 -5.884 -17.109 1.00 97.19 86 MET A C 1
ATOM 703 O O . MET A 1 86 ? 10.694 -5.890 -16.274 1.00 97.19 86 MET A O 1
ATOM 707 N N . ALA A 1 87 ? 8.574 -6.375 -16.850 1.00 97.06 87 ALA A N 1
ATOM 708 C CA . ALA A 1 87 ? 8.215 -7.003 -15.583 1.00 97.06 87 ALA A CA 1
ATOM 709 C C . ALA A 1 87 ? 9.027 -8.284 -15.347 1.00 97.06 87 ALA A C 1
ATOM 711 O O . ALA A 1 87 ? 9.600 -8.435 -14.269 1.00 97.06 87 ALA A O 1
ATOM 712 N N . GLN A 1 88 ? 9.159 -9.140 -16.367 1.00 97.31 88 GLN A N 1
ATOM 713 C CA . GLN A 1 88 ? 9.981 -10.355 -16.324 1.00 97.31 88 GLN A CA 1
ATOM 714 C C . GLN A 1 88 ? 11.454 -10.031 -16.060 1.00 97.31 88 GLN A C 1
ATOM 716 O O . GLN A 1 88 ? 12.046 -10.559 -15.123 1.00 97.31 88 GLN A O 1
ATOM 721 N N . ARG A 1 89 ? 12.044 -9.087 -16.806 1.00 97.31 89 ARG A N 1
ATOM 722 C CA . ARG A 1 89 ? 13.426 -8.636 -16.551 1.00 97.31 89 ARG A CA 1
ATOM 723 C C . ARG A 1 89 ? 13.592 -8.075 -15.139 1.00 97.31 89 ARG A C 1
ATOM 725 O O . ARG A 1 89 ? 14.607 -8.314 -14.496 1.00 97.31 89 ARG A O 1
ATOM 732 N N . GLY A 1 90 ? 12.597 -7.346 -14.637 1.00 96.44 90 GLY A N 1
ATOM 733 C CA . GLY A 1 90 ? 12.590 -6.834 -13.268 1.00 96.44 90 GLY A CA 1
ATOM 734 C C . GLY A 1 90 ? 12.429 -7.919 -12.198 1.00 96.44 90 GLY A C 1
ATOM 735 O O . GLY A 1 90 ? 12.856 -7.710 -11.066 1.00 96.44 90 GLY A O 1
ATOM 736 N N . GLN A 1 91 ? 11.806 -9.055 -12.512 1.00 95.50 91 GLN A N 1
ATOM 737 C CA . GLN A 1 91 ? 11.764 -10.227 -11.633 1.00 95.50 91 GLN A CA 1
ATOM 738 C C . GLN A 1 91 ? 13.110 -10.951 -11.631 1.00 95.50 91 GLN A C 1
ATOM 740 O O . GLN A 1 91 ? 13.641 -11.177 -10.552 1.00 95.50 91 GLN A O 1
ATOM 745 N N . MET A 1 92 ? 13.697 -11.202 -12.807 1.00 96.25 92 MET A N 1
ATOM 746 C CA . MET A 1 92 ? 15.025 -11.817 -12.934 1.00 96.25 92 MET A CA 1
ATOM 747 C C . MET A 1 92 ? 16.085 -11.021 -12.168 1.00 96.25 92 MET A C 1
ATOM 749 O O . MET A 1 92 ? 16.747 -11.564 -11.293 1.00 96.25 92 MET A O 1
ATOM 753 N N . ARG A 1 93 ? 16.140 -9.696 -12.371 1.00 95.69 93 ARG A N 1
ATOM 754 C CA . ARG A 1 93 ? 17.058 -8.830 -11.614 1.00 95.69 93 ARG A CA 1
ATOM 755 C C . ARG A 1 93 ? 16.851 -8.911 -10.103 1.00 95.69 93 ARG A C 1
ATOM 757 O O . ARG A 1 93 ? 17.826 -8.847 -9.378 1.00 95.69 93 ARG A O 1
ATOM 764 N N . ARG A 1 94 ? 15.603 -9.033 -9.630 1.00 95.25 94 ARG A N 1
ATOM 765 C CA . ARG A 1 94 ? 15.291 -9.176 -8.196 1.00 95.25 94 ARG A CA 1
ATOM 766 C C . ARG A 1 94 ? 15.636 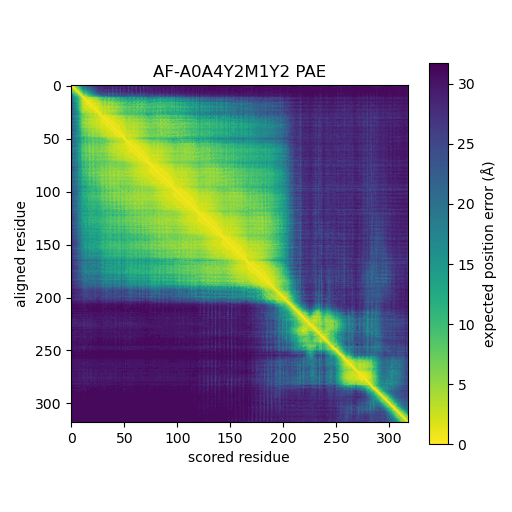-10.559 -7.645 1.00 95.25 94 ARG A C 1
ATOM 768 O O . ARG A 1 94 ? 15.884 -10.661 -6.452 1.00 95.25 94 ARG A O 1
ATOM 775 N N . ALA A 1 95 ? 15.605 -11.599 -8.475 1.00 94.88 95 ALA A N 1
ATOM 776 C CA . ALA A 1 95 ? 16.006 -12.950 -8.093 1.00 94.88 95 ALA A CA 1
ATOM 777 C C . ALA A 1 95 ? 17.534 -13.080 -7.983 1.00 94.88 95 ALA A C 1
ATOM 779 O O . ALA A 1 95 ? 18.021 -13.834 -7.151 1.00 94.88 95 ALA A O 1
ATOM 780 N N . GLU A 1 96 ? 18.268 -12.310 -8.787 1.00 96.62 96 GLU A N 1
ATOM 781 C CA . GLU A 1 96 ? 19.735 -12.249 -8.793 1.00 96.62 96 GLU A CA 1
ATOM 782 C C . GLU A 1 96 ? 20.312 -11.225 -7.790 1.00 96.62 96 GLU A C 1
ATOM 784 O O . GLU A 1 96 ? 21.529 -11.091 -7.683 1.00 96.62 96 GLU A O 1
ATOM 789 N N . GLU A 1 97 ? 19.468 -10.481 -7.062 1.00 96.56 97 GLU A N 1
ATOM 790 C CA . GLU A 1 97 ? 19.916 -9.500 -6.062 1.00 96.56 97 GLU A CA 1
ATOM 791 C C . GLU A 1 97 ? 20.654 -10.184 -4.905 1.00 96.56 97 GLU A C 1
ATOM 793 O O . GLU A 1 97 ? 20.153 -11.135 -4.300 1.00 96.56 97 GLU A O 1
ATOM 798 N N . THR A 1 98 ? 21.807 -9.630 -4.521 1.00 97.62 98 THR A N 1
ATOM 799 C CA . THR A 1 98 ? 22.449 -10.002 -3.255 1.00 97.62 98 THR A CA 1
ATOM 800 C C . THR A 1 98 ? 21.624 -9.501 -2.067 1.00 97.62 98 THR A C 1
ATOM 802 O O . THR A 1 98 ? 20.807 -8.582 -2.190 1.00 97.62 98 THR A O 1
ATOM 805 N N . GLU A 1 99 ? 21.849 -10.067 -0.880 1.00 96.50 99 GLU A N 1
ATOM 806 C CA . GLU A 1 99 ? 21.152 -9.630 0.333 1.00 96.50 99 GLU A CA 1
ATOM 807 C C 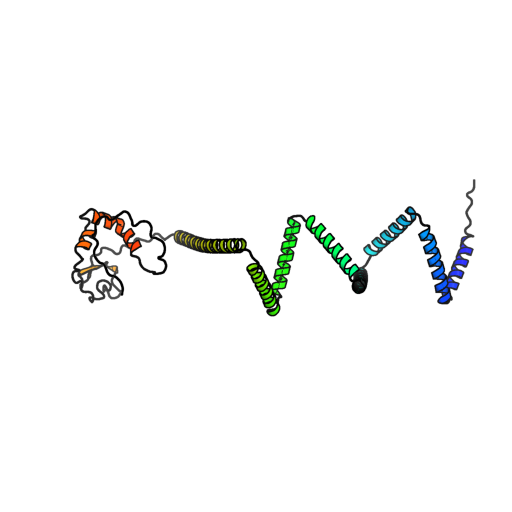. GLU A 1 99 ? 21.390 -8.142 0.640 1.00 96.50 99 GLU A C 1
ATOM 809 O O . GLU A 1 99 ? 20.447 -7.414 0.952 1.00 96.50 99 GLU A O 1
ATOM 814 N N . GLU A 1 100 ? 22.618 -7.654 0.451 1.00 96.75 100 GLU A N 1
ATOM 815 C CA . GLU A 1 100 ? 22.954 -6.234 0.594 1.00 96.75 100 GLU A CA 1
ATOM 816 C C . GLU A 1 100 ? 22.179 -5.361 -0.397 1.00 96.75 100 GLU A C 1
ATOM 818 O O . GLU A 1 100 ? 21.534 -4.393 0.006 1.00 96.75 100 GLU A O 1
ATOM 823 N N . GLN A 1 101 ? 22.160 -5.731 -1.683 1.00 97.00 101 GLN A N 1
ATOM 824 C CA . GLN A 1 101 ? 21.412 -5.000 -2.712 1.00 97.00 101 GLN A CA 1
ATOM 825 C C . GLN A 1 101 ? 19.911 -4.973 -2.404 1.00 97.00 101 GLN A C 1
ATOM 827 O O . GLN A 1 101 ? 19.263 -3.927 -2.533 1.00 97.00 101 GLN A O 1
ATOM 832 N N . ARG A 1 102 ? 19.356 -6.100 -1.942 1.00 97.25 102 ARG A N 1
ATOM 833 C CA . ARG A 1 102 ? 17.960 -6.208 -1.513 1.00 97.25 102 ARG A CA 1
ATOM 834 C C . ARG A 1 102 ? 17.679 -5.295 -0.320 1.00 97.25 102 ARG A C 1
ATOM 836 O O . ARG A 1 102 ? 16.690 -4.558 -0.351 1.00 97.25 102 ARG A O 1
ATOM 843 N N . ASN A 1 103 ? 18.538 -5.302 0.697 1.00 97.25 103 ASN A N 1
ATOM 844 C CA . ASN A 1 103 ? 18.394 -4.474 1.895 1.00 97.25 103 ASN A CA 1
ATOM 845 C C . ASN A 1 103 ? 18.506 -2.982 1.564 1.00 97.25 103 ASN A C 1
ATOM 847 O O . ASN A 1 103 ? 17.637 -2.207 1.968 1.00 97.25 103 ASN A O 1
ATOM 851 N N . SER A 1 104 ? 19.480 -2.575 0.746 1.00 97.69 104 SER A N 1
ATOM 852 C CA . SER A 1 104 ? 19.593 -1.194 0.261 1.00 97.69 104 SER A CA 1
ATOM 853 C C . SER A 1 104 ? 18.356 -0.769 -0.533 1.00 97.69 104 SER A C 1
ATOM 855 O O . SER A 1 104 ? 17.809 0.310 -0.299 1.00 97.69 104 SER A O 1
ATOM 857 N N . ARG A 1 105 ? 17.841 -1.623 -1.430 1.00 97.19 105 ARG A N 1
ATOM 858 C CA . ARG A 1 105 ? 16.616 -1.331 -2.193 1.00 97.19 105 ARG A CA 1
ATOM 859 C C . ARG A 1 105 ? 15.399 -1.173 -1.278 1.00 97.19 105 ARG A C 1
ATOM 861 O O . ARG A 1 105 ? 14.616 -0.239 -1.465 1.00 97.19 105 ARG A O 1
ATOM 868 N N . LEU A 1 106 ? 15.220 -2.065 -0.301 1.00 97.12 106 LEU A N 1
ATOM 869 C CA . LEU A 1 106 ? 14.138 -1.977 0.686 1.00 97.12 106 LEU A CA 1
ATOM 870 C C . LEU A 1 106 ? 14.257 -0.704 1.534 1.00 97.12 106 LEU A C 1
ATOM 872 O O . LEU A 1 106 ? 13.251 -0.022 1.730 1.00 97.12 106 LEU A O 1
ATOM 876 N N . ALA A 1 107 ? 15.470 -0.337 1.955 1.00 97.62 107 ALA A N 1
ATOM 877 C CA . ALA A 1 107 ? 15.732 0.884 2.712 1.00 97.62 107 ALA A CA 1
ATOM 878 C C . ALA A 1 107 ? 15.360 2.143 1.913 1.00 97.62 107 ALA A C 1
ATOM 880 O O . ALA A 1 107 ? 14.614 2.988 2.409 1.00 97.62 107 ALA A O 1
ATOM 881 N N . VAL A 1 108 ? 15.776 2.238 0.645 1.00 98.06 108 VAL A N 1
ATOM 882 C CA . VAL A 1 108 ? 15.418 3.366 -0.235 1.00 98.06 108 VAL A CA 1
ATOM 883 C C . VAL A 1 108 ? 13.900 3.451 -0.445 1.00 98.06 108 VAL A C 1
ATOM 885 O O . VAL A 1 108 ? 13.319 4.539 -0.402 1.00 98.06 108 VAL A O 1
ATOM 888 N N . MET A 1 109 ? 13.215 2.315 -0.627 1.00 97.56 109 MET A N 1
ATOM 889 C CA . MET A 1 109 ? 11.750 2.295 -0.745 1.00 97.56 109 MET A CA 1
ATOM 890 C C . MET A 1 109 ? 11.052 2.729 0.550 1.00 97.56 109 MET A C 1
ATOM 892 O O . MET A 1 109 ? 10.069 3.474 0.486 1.00 97.56 109 MET A O 1
ATOM 896 N N . ALA A 1 110 ? 11.560 2.304 1.710 1.00 97.25 110 ALA A N 1
ATOM 897 C CA . ALA A 1 110 ? 11.040 2.692 3.016 1.00 97.25 110 ALA A CA 1
ATOM 898 C C . ALA A 1 110 ? 11.208 4.199 3.259 1.00 97.25 110 ALA A C 1
ATOM 900 O O . ALA A 1 110 ? 10.226 4.862 3.597 1.00 97.25 110 ALA A O 1
ATOM 901 N N . GLN A 1 111 ? 12.394 4.755 2.984 1.00 97.69 111 GLN A N 1
ATOM 902 C CA . GLN A 1 111 ? 12.668 6.194 3.081 1.00 97.69 111 GLN A CA 1
ATOM 903 C C . GLN A 1 111 ? 11.750 7.007 2.161 1.00 97.69 111 GLN A C 1
ATOM 905 O O . GLN A 1 111 ? 11.098 7.953 2.600 1.00 97.69 111 GLN A O 1
ATOM 910 N N . ARG A 1 112 ? 11.595 6.597 0.895 1.00 97.50 112 ARG A N 1
ATOM 911 C CA . ARG A 1 112 ? 10.660 7.253 -0.035 1.00 97.50 112 ARG A CA 1
ATOM 912 C C . ARG A 1 112 ? 9.204 7.151 0.436 1.00 97.50 112 ARG A C 1
ATOM 914 O O . ARG A 1 112 ? 8.397 8.039 0.168 1.00 97.50 112 ARG A O 1
ATOM 921 N N . GLY A 1 113 ? 8.832 6.058 1.101 1.00 96.56 113 GLY A N 1
ATOM 922 C CA . GLY A 1 113 ? 7.517 5.892 1.722 1.00 96.56 113 GLY A CA 1
ATOM 923 C C . GLY A 1 113 ? 7.313 6.781 2.952 1.00 96.56 113 GLY A C 1
ATOM 924 O O . GLY A 1 113 ? 6.211 7.276 3.166 1.00 96.56 113 GLY A O 1
ATOM 925 N N . GLN A 1 114 ? 8.351 6.997 3.758 1.00 95.69 114 GLN A N 1
ATOM 926 C CA . GLN A 1 114 ? 8.316 7.921 4.894 1.00 95.69 114 GLN A CA 1
ATOM 927 C C . GLN A 1 114 ? 8.210 9.370 4.426 1.00 95.69 114 GLN A C 1
ATOM 929 O O . GLN A 1 114 ? 7.329 10.077 4.899 1.00 95.69 114 GLN A O 1
ATOM 934 N N . ARG A 1 115 ? 9.019 9.775 3.440 1.00 97.19 115 ARG A N 1
ATOM 935 C CA . ARG A 1 115 ? 8.960 11.122 2.861 1.00 97.19 115 ARG A CA 1
ATOM 936 C C . ARG A 1 115 ? 7.564 11.457 2.336 1.00 97.19 115 ARG A C 1
ATOM 938 O O . ARG A 1 115 ? 7.004 12.471 2.724 1.00 97.19 115 ARG A O 1
ATOM 945 N N . ARG A 1 116 ? 6.956 10.553 1.555 1.00 95.62 116 ARG A N 1
ATOM 946 C CA . ARG A 1 116 ? 5.572 10.725 1.080 1.00 95.62 116 ARG A CA 1
ATOM 947 C C . ARG A 1 116 ? 4.576 10.900 2.228 1.00 95.62 116 ARG A C 1
ATOM 949 O O . ARG A 1 116 ? 3.739 11.778 2.148 1.00 95.62 116 ARG A O 1
ATOM 956 N N . ARG A 1 117 ? 4.695 10.110 3.303 1.00 95.12 117 ARG A N 1
ATOM 957 C CA . ARG A 1 117 ? 3.819 10.214 4.486 1.00 95.12 117 ARG A CA 1
ATOM 958 C C . ARG A 1 117 ? 4.035 11.487 5.309 1.00 95.12 117 ARG A C 1
ATOM 960 O O . ARG A 1 117 ? 3.113 11.909 5.997 1.00 95.12 117 ARG A O 1
ATOM 967 N N . ALA A 1 118 ? 5.235 12.062 5.276 1.00 95.00 118 ALA A N 1
ATOM 968 C CA . ALA A 1 118 ? 5.537 13.333 5.930 1.00 95.00 118 ALA A CA 1
ATOM 969 C C . ALA A 1 118 ? 4.963 14.529 5.152 1.00 95.00 118 ALA A C 1
ATOM 971 O O . ALA A 1 118 ? 4.601 15.527 5.760 1.00 95.00 118 ALA A O 1
ATOM 972 N N . GLU A 1 119 ? 4.861 14.400 3.827 1.00 96.31 119 GLU A N 1
ATOM 973 C CA . GLU A 1 119 ? 4.311 15.411 2.914 1.00 96.31 119 GLU A CA 1
ATOM 974 C C . GLU A 1 119 ? 2.783 15.254 2.685 1.00 96.31 119 GLU A C 1
ATOM 976 O O . GLU A 1 119 ? 2.196 16.044 1.952 1.00 96.31 119 GLU A O 1
ATOM 981 N N . GLU A 1 120 ? 2.129 14.243 3.279 1.00 96.19 120 GLU A N 1
ATOM 982 C CA . GLU A 1 120 ? 0.679 13.995 3.148 1.00 96.19 120 GLU A CA 1
ATOM 983 C C . GLU A 1 120 ? -0.155 15.099 3.818 1.00 96.19 120 GLU A C 1
ATOM 985 O O . GLU A 1 120 ? 0.089 15.442 4.977 1.00 96.19 120 GLU A O 1
ATOM 990 N N . THR A 1 121 ? -1.203 15.572 3.131 1.00 97.50 121 THR A N 1
ATOM 991 C CA . THR A 1 121 ? -2.252 16.400 3.757 1.00 97.50 121 THR A CA 1
ATOM 992 C C . THR A 1 121 ? -3.164 15.555 4.650 1.00 97.50 121 THR A C 1
ATOM 994 O O . THR A 1 121 ? -3.186 14.322 4.546 1.00 97.50 121 THR A O 1
ATOM 997 N N . ASP A 1 122 ? -3.959 16.197 5.506 1.00 96.75 122 ASP A N 1
ATOM 998 C CA . ASP A 1 122 ? -4.897 15.489 6.382 1.00 96.75 122 ASP A CA 1
ATOM 999 C C . ASP A 1 122 ? -5.977 14.731 5.592 1.00 96.75 122 ASP A C 1
ATOM 1001 O O . ASP A 1 122 ? -6.305 13.594 5.934 1.00 96.75 122 ASP A O 1
ATOM 1005 N N . GLU A 1 123 ? -6.464 15.274 4.472 1.00 96.44 123 GLU A N 1
ATOM 1006 C CA . GLU A 1 123 ? -7.427 14.585 3.601 1.00 96.44 123 GLU A CA 1
ATOM 1007 C C . GLU A 1 123 ? -6.810 13.344 2.949 1.00 96.44 123 GLU A C 1
ATOM 1009 O O . GLU A 1 123 ? -7.430 12.276 2.910 1.00 96.44 123 GLU A O 1
ATOM 1014 N N . GLN A 1 124 ? -5.571 13.457 2.458 1.00 96.25 124 GLN A N 1
ATOM 1015 C CA . GLN A 1 124 ? -4.840 12.331 1.873 1.00 96.25 124 GLN A CA 1
ATOM 1016 C C . GLN A 1 124 ? -4.569 11.249 2.920 1.00 96.25 124 GLN A C 1
ATOM 1018 O O . GLN A 1 124 ? -4.729 10.055 2.649 1.00 96.25 124 GLN A O 1
ATOM 1023 N N . ARG A 1 125 ? -4.199 11.661 4.136 1.00 96.81 125 ARG A N 1
ATOM 1024 C CA . ARG A 1 125 ? -3.974 10.777 5.278 1.00 96.81 125 ARG A CA 1
ATOM 1025 C C . ARG A 1 125 ? -5.256 10.048 5.683 1.00 96.81 125 ARG A C 1
ATOM 1027 O O . ARG A 1 125 ? -5.208 8.828 5.855 1.00 96.81 125 ARG A O 1
ATOM 1034 N N . ASN A 1 126 ? -6.382 10.753 5.792 1.00 96.94 126 ASN A N 1
ATOM 1035 C CA . ASN A 1 126 ? -7.683 10.169 6.130 1.00 96.94 126 ASN A CA 1
ATOM 1036 C C . ASN A 1 126 ? -8.145 9.190 5.050 1.00 96.94 126 ASN A C 1
ATOM 1038 O O . ASN A 1 126 ? -8.412 8.032 5.364 1.00 96.94 126 ASN A O 1
ATOM 1042 N N . SER A 1 127 ? -8.079 9.583 3.776 1.00 97.12 127 SER A N 1
ATOM 1043 C CA . SER A 1 127 ? -8.388 8.699 2.641 1.00 97.12 127 SER A CA 1
ATOM 1044 C C . SER A 1 127 ? -7.520 7.434 2.657 1.00 97.12 127 SER A C 1
ATOM 1046 O O . SER A 1 127 ? -7.997 6.316 2.448 1.00 97.12 127 SER A O 1
ATOM 1048 N N . ARG A 1 128 ? -6.220 7.567 2.964 1.00 96.62 128 ARG A N 1
ATOM 1049 C CA . ARG A 1 128 ? -5.317 6.416 3.110 1.00 96.62 128 ARG A CA 1
ATOM 1050 C C . ARG A 1 128 ? -5.726 5.522 4.282 1.00 96.62 128 ARG A C 1
ATOM 1052 O O . ARG A 1 128 ? -5.668 4.298 4.146 1.00 96.62 128 ARG A O 1
ATOM 1059 N N . PHE A 1 129 ? -6.103 6.089 5.429 1.00 97.00 129 PHE A N 1
ATOM 1060 C CA . PHE A 1 129 ? -6.571 5.313 6.581 1.00 97.00 129 PHE A CA 1
ATOM 1061 C C . PHE A 1 129 ? -7.886 4.590 6.301 1.00 97.00 129 PHE A C 1
ATOM 1063 O O . PHE A 1 129 ? -7.996 3.417 6.657 1.00 97.00 129 PHE A O 1
ATOM 1070 N N . GLU A 1 130 ? -8.820 5.223 5.598 1.00 97.19 130 GLU A N 1
ATOM 1071 C CA . GLU A 1 130 ? -10.073 4.605 5.162 1.00 97.19 130 GLU A CA 1
ATOM 1072 C C . GLU A 1 130 ? -9.812 3.401 4.256 1.00 97.19 130 GLU A C 1
ATOM 1074 O O . GLU A 1 130 ? -10.254 2.292 4.561 1.00 97.19 130 GLU A O 1
ATOM 1079 N N . VAL A 1 131 ? -8.998 3.566 3.208 1.00 97.69 131 VAL A N 1
ATOM 1080 C CA . VAL A 1 131 ? -8.645 2.465 2.296 1.00 97.69 131 VAL A CA 1
ATOM 1081 C C . VAL A 1 131 ? -7.920 1.333 3.036 1.00 97.69 131 VAL A C 1
ATOM 1083 O O . VAL A 1 131 ? -8.179 0.153 2.786 1.00 97.69 131 VAL A O 1
ATOM 1086 N N . MET A 1 132 ? -7.015 1.647 3.971 1.00 97.31 132 MET A N 1
ATOM 1087 C CA . MET A 1 132 ? -6.357 0.623 4.795 1.00 97.31 132 MET A CA 1
ATOM 1088 C C . MET A 1 132 ? -7.339 -0.095 5.730 1.00 97.31 132 MET A C 1
ATOM 1090 O O . MET A 1 132 ? -7.228 -1.313 5.900 1.00 97.31 132 MET A O 1
ATOM 1094 N N . GLY A 1 133 ? -8.292 0.635 6.313 1.00 97.00 133 GLY A N 1
ATOM 1095 C CA . GLY A 1 133 ? -9.357 0.103 7.159 1.00 97.00 133 GLY A CA 1
ATOM 1096 C C . GLY A 1 133 ? -10.263 -0.857 6.393 1.00 97.00 133 GLY A C 1
ATOM 1097 O O . GLY A 1 133 ? -10.423 -2.001 6.818 1.00 97.00 133 GLY A O 1
ATOM 1098 N N . GLN A 1 134 ? -10.746 -0.443 5.220 1.00 97.12 134 GLN A N 1
ATOM 1099 C CA . GLN A 1 134 ? -11.569 -1.263 4.325 1.00 97.12 134 GLN A CA 1
ATOM 1100 C C . GLN A 1 134 ? -10.848 -2.548 3.910 1.00 97.12 134 GLN A C 1
ATOM 1102 O O . GLN A 1 134 ? -11.373 -3.644 4.096 1.00 97.12 134 GLN A O 1
ATOM 1107 N N . ARG A 1 135 ? -9.595 -2.452 3.445 1.00 97.19 135 ARG A N 1
ATOM 1108 C CA . ARG A 1 135 ? -8.798 -3.641 3.087 1.00 97.19 135 ARG A CA 1
ATOM 1109 C C . ARG A 1 135 ? -8.565 -4.569 4.279 1.00 97.19 135 ARG A C 1
ATOM 1111 O O . ARG A 1 135 ? -8.455 -5.776 4.104 1.00 97.19 135 ARG A O 1
ATOM 1118 N N . SER A 1 136 ? -8.427 -4.023 5.487 1.00 95.88 136 SER A N 1
ATOM 1119 C CA . SER A 1 136 ? -8.287 -4.820 6.712 1.00 95.88 136 SER A CA 1
ATOM 1120 C C . SER A 1 136 ? -9.581 -5.559 7.053 1.00 95.88 136 SER A C 1
ATOM 1122 O O . SER A 1 136 ? -9.531 -6.727 7.422 1.00 95.88 136 SER A O 1
ATOM 1124 N N . GLN A 1 137 ? -10.734 -4.906 6.891 1.00 95.06 137 GLN A N 1
ATOM 1125 C CA . GLN A 1 137 ? -12.043 -5.535 7.067 1.00 95.06 137 GLN A CA 1
ATOM 1126 C C . GLN A 1 137 ? -12.281 -6.642 6.037 1.00 95.06 137 GLN A C 1
ATOM 1128 O O . GLN A 1 137 ? -12.665 -7.734 6.436 1.00 95.06 137 GLN A O 1
ATOM 1133 N N . GLN A 1 138 ? -11.969 -6.403 4.758 1.00 96.38 138 GLN A N 1
ATOM 1134 C CA . GLN A 1 138 ? -12.056 -7.420 3.701 1.00 96.38 138 GLN A CA 1
ATOM 1135 C C . GLN A 1 138 ? -11.199 -8.645 4.030 1.00 96.38 138 GLN A C 1
ATOM 1137 O O . GLN A 1 138 ? -11.721 -9.752 4.088 1.00 96.38 138 GLN A O 1
ATOM 1142 N N . ARG A 1 139 ? -9.919 -8.447 4.389 1.00 95.88 139 ARG A N 1
ATOM 1143 C CA . ARG A 1 139 ? -9.053 -9.563 4.808 1.00 95.88 139 ARG A CA 1
ATOM 1144 C C . ARG A 1 139 ? -9.620 -10.336 5.998 1.00 95.88 139 ARG A C 1
ATOM 1146 O O . ARG A 1 139 ? -9.512 -11.549 6.009 1.00 95.88 139 ARG A O 1
ATOM 1153 N N . ARG A 1 140 ? -10.216 -9.655 6.987 1.00 94.75 140 ARG A N 1
ATOM 1154 C CA . ARG A 1 140 ? -10.845 -10.312 8.150 1.00 94.75 140 ARG A CA 1
ATOM 1155 C C . ARG A 1 140 ? -12.131 -11.056 7.797 1.00 94.75 140 ARG A C 1
ATOM 1157 O O . ARG A 1 140 ? -12.456 -12.010 8.487 1.00 94.75 140 ARG A O 1
ATOM 1164 N N . ALA A 1 141 ? -12.873 -10.603 6.790 1.00 94.75 141 ALA A N 1
ATOM 1165 C CA . ALA A 1 141 ? -14.071 -11.289 6.311 1.00 94.75 141 ALA A CA 1
ATOM 1166 C C . ALA A 1 141 ? -13.718 -12.571 5.539 1.00 94.75 141 ALA A C 1
ATOM 1168 O O . ALA A 1 141 ? -14.475 -13.533 5.576 1.00 94.75 141 ALA A O 1
ATOM 1169 N N . GLU A 1 142 ? -12.557 -12.583 4.884 1.00 96.44 142 GLU A N 1
ATOM 1170 C CA . GLU A 1 142 ? -12.005 -13.728 4.150 1.00 96.44 142 GLU A CA 1
ATOM 1171 C C . GLU A 1 142 ? -11.146 -14.662 5.031 1.00 96.44 142 GLU A C 1
ATOM 1173 O O . GLU A 1 142 ? -10.650 -15.678 4.544 1.00 96.44 142 GLU A O 1
ATOM 1178 N N . GLU A 1 143 ? -10.941 -14.340 6.317 1.00 96.06 143 GLU A N 1
ATOM 1179 C CA . GLU A 1 143 ? -10.171 -15.182 7.242 1.00 96.06 143 GLU A CA 1
ATOM 1180 C C . GLU A 1 143 ? -10.859 -16.539 7.437 1.00 96.06 143 GLU A C 1
ATOM 1182 O O . GLU A 1 143 ? -12.036 -16.624 7.788 1.00 96.06 143 GLU A O 1
ATOM 1187 N N . THR A 1 144 ? -10.084 -17.613 7.295 1.00 97.38 144 THR A N 1
ATOM 1188 C CA . THR A 1 144 ? -10.503 -18.935 7.777 1.00 97.38 144 THR A CA 1
ATOM 1189 C C . THR A 1 144 ? -10.591 -18.937 9.305 1.00 97.38 144 THR A C 1
ATOM 1191 O O . THR A 1 144 ? -9.922 -18.155 9.987 1.00 97.38 144 THR A O 1
ATOM 1194 N N . GLU A 1 145 ? -11.377 -19.851 9.872 1.00 96.44 145 GLU A N 1
ATOM 1195 C CA . GLU A 1 145 ? -11.539 -19.944 11.328 1.00 96.44 145 GLU A CA 1
ATOM 1196 C C . GLU A 1 145 ? -10.204 -20.235 12.046 1.00 96.44 145 GLU A C 1
ATOM 1198 O O . GLU A 1 145 ? -9.929 -19.673 13.105 1.00 96.44 145 GLU A O 1
ATOM 1203 N N . GLU A 1 146 ? -9.308 -21.017 11.435 1.00 96.69 146 GLU A N 1
ATOM 1204 C CA . GLU A 1 146 ? -7.952 -21.251 11.954 1.00 96.69 146 GLU A CA 1
ATOM 1205 C C . GLU A 1 146 ? -7.112 -19.967 11.988 1.00 96.69 146 GLU A C 1
ATOM 1207 O O . GLU A 1 146 ? -6.493 -19.647 13.007 1.00 96.69 146 GLU A O 1
ATOM 1212 N N . GLN A 1 147 ? -7.118 -19.189 10.899 1.00 97.00 147 GLN A N 1
ATOM 1213 C CA . GLN A 1 147 ? -6.409 -17.907 10.832 1.00 97.00 147 GLN A CA 1
ATOM 1214 C C . GLN A 1 147 ? -6.966 -16.909 11.851 1.00 97.00 147 GLN A C 1
ATOM 1216 O O . GLN A 1 147 ? -6.199 -16.214 12.524 1.00 97.00 147 GLN A O 1
ATOM 1221 N N . ARG A 1 148 ? -8.293 -16.869 12.011 1.00 97.00 148 ARG A N 1
ATOM 1222 C CA . ARG A 1 148 ? -8.972 -16.027 12.997 1.00 97.00 148 ARG A CA 1
ATOM 1223 C C . ARG A 1 148 ? -8.568 -16.405 14.421 1.00 97.00 148 ARG A C 1
ATOM 1225 O O . ARG A 1 148 ? -8.191 -15.521 15.193 1.00 97.00 148 ARG A O 1
ATOM 1232 N N . ASN A 1 149 ? -8.592 -17.693 14.758 1.00 97.12 149 ASN A N 1
ATOM 1233 C CA . ASN A 1 149 ? -8.219 -18.187 16.083 1.00 97.12 149 ASN A CA 1
ATOM 1234 C C . ASN A 1 149 ? -6.736 -17.960 16.382 1.00 97.12 149 ASN A C 1
ATOM 1236 O O . ASN A 1 149 ? -6.404 -17.456 17.454 1.00 97.12 149 ASN A O 1
ATOM 1240 N N . SER A 1 150 ? -5.851 -18.202 15.412 1.00 97.56 150 SER A N 1
ATOM 1241 C CA . SER A 1 150 ? -4.426 -17.876 15.527 1.00 97.56 150 SER A CA 1
ATOM 1242 C C . SER A 1 150 ? -4.204 -16.378 15.782 1.00 97.56 150 SER A C 1
ATOM 1244 O O . SER A 1 150 ? -3.503 -15.992 16.721 1.00 97.56 150 SER A O 1
ATOM 1246 N N . ARG A 1 151 ? -4.876 -15.499 15.023 1.00 97.12 151 ARG A N 1
ATOM 1247 C CA . ARG A 1 151 ? -4.794 -14.042 15.217 1.00 97.12 151 ARG A CA 1
ATOM 1248 C C . ARG A 1 151 ? -5.293 -13.616 16.600 1.00 97.12 151 ARG A C 1
ATOM 1250 O O . ARG A 1 151 ? -4.658 -12.773 17.238 1.00 97.12 151 ARG A O 1
ATOM 1257 N N . LEU A 1 152 ? -6.420 -14.160 17.064 1.00 96.81 152 LEU A N 1
ATOM 1258 C CA . LEU A 1 152 ? -6.965 -13.877 18.397 1.00 96.81 152 LEU A CA 1
ATOM 1259 C C . LEU A 1 152 ? -6.019 -14.359 19.504 1.00 96.81 152 LEU A C 1
ATOM 1261 O O . LEU A 1 152 ? -5.775 -13.601 20.443 1.00 96.81 152 LEU A O 1
ATOM 1265 N N . ALA A 1 153 ? -5.430 -15.548 19.359 1.00 97.62 153 ALA A N 1
ATOM 1266 C CA . ALA A 1 153 ? -4.452 -16.092 20.298 1.00 97.62 153 ALA A CA 1
ATOM 1267 C C . ALA A 1 153 ? -3.212 -15.191 20.408 1.00 97.62 153 ALA A C 1
ATOM 1269 O O . ALA A 1 153 ? -2.837 -14.794 21.511 1.00 97.62 153 ALA A O 1
ATOM 1270 N N . ILE A 1 154 ? -2.645 -14.758 19.276 1.00 97.88 154 ILE A N 1
ATOM 1271 C CA . ILE A 1 154 ? -1.495 -13.839 19.253 1.00 97.88 154 ILE A CA 1
ATOM 1272 C C . ILE A 1 154 ? -1.842 -12.495 19.915 1.00 97.88 154 ILE A C 1
ATOM 1274 O O . ILE A 1 154 ? -1.039 -11.936 20.664 1.00 97.88 154 ILE A O 1
ATOM 1278 N N . MET A 1 155 ? -3.038 -11.948 19.669 1.00 96.94 155 MET A N 1
ATOM 1279 C CA . MET A 1 155 ? -3.468 -10.699 20.313 1.00 96.94 155 MET A CA 1
ATOM 1280 C C . MET A 1 155 ? -3.681 -10.862 21.823 1.00 96.94 155 MET A C 1
ATOM 1282 O O . MET A 1 155 ? -3.337 -9.951 22.581 1.00 96.94 155 MET A O 1
ATOM 1286 N N . ALA A 1 156 ? -4.234 -11.998 22.259 1.00 96.81 156 ALA A N 1
ATOM 1287 C CA . ALA A 1 156 ? -4.433 -12.312 23.668 1.00 96.81 156 ALA A CA 1
ATOM 1288 C C . ALA A 1 156 ? -3.091 -12.457 24.396 1.00 96.81 156 ALA A C 1
ATOM 1290 O O . ALA A 1 156 ? -2.903 -11.799 25.421 1.00 96.81 156 ALA A O 1
ATOM 1291 N N . GLN A 1 157 ? -2.150 -13.212 23.819 1.00 97.62 157 GLN A N 1
ATOM 1292 C CA . GLN A 1 157 ? -0.797 -13.398 24.346 1.00 97.62 157 GLN A CA 1
ATOM 1293 C C . GLN A 1 157 ? -0.071 -12.058 24.501 1.00 97.62 157 GLN A C 1
ATOM 1295 O O . GLN A 1 157 ? 0.307 -11.690 25.609 1.00 97.62 157 GLN A O 1
ATOM 1300 N N . ARG A 1 158 ? 0.008 -11.247 23.436 1.00 97.06 158 ARG A N 1
ATOM 1301 C CA . ARG A 1 158 ? 0.620 -9.904 23.510 1.00 97.06 158 ARG A CA 1
ATOM 1302 C C . ARG A 1 158 ? -0.065 -9.007 24.538 1.00 97.06 158 ARG A C 1
ATOM 1304 O O . ARG A 1 158 ? 0.549 -8.123 25.126 1.00 97.06 158 ARG A O 1
ATOM 1311 N N . GLY A 1 159 ? -1.374 -9.173 24.720 1.00 95.25 159 GLY A N 1
ATOM 1312 C CA . GLY A 1 159 ? -2.124 -8.468 25.751 1.00 95.25 159 GLY A CA 1
ATOM 1313 C C . GLY A 1 159 ? -1.765 -8.924 27.166 1.00 95.25 159 GLY A C 1
ATOM 1314 O O . GLY A 1 159 ? -1.797 -8.106 28.079 1.00 95.25 159 GLY A O 1
ATOM 1315 N N . GLN A 1 160 ? -1.465 -10.206 27.370 1.00 94.31 160 GLN A N 1
ATOM 1316 C CA . GLN A 1 160 ? -1.001 -10.747 28.648 1.00 94.31 160 GLN A CA 1
ATOM 1317 C C . GLN A 1 160 ? 0.424 -10.289 28.951 1.00 94.31 160 GLN A C 1
ATOM 1319 O O . GLN A 1 160 ? 0.637 -9.750 30.030 1.00 94.31 160 GLN A O 1
ATOM 1324 N N . GLU A 1 161 ? 1.339 -10.386 27.985 1.00 95.94 161 GLU A N 1
ATOM 1325 C CA . GLU A 1 161 ? 2.727 -9.912 28.101 1.00 95.94 161 GLU A CA 1
ATOM 1326 C C . GLU A 1 161 ? 2.769 -8.436 28.530 1.00 95.94 161 GLU A C 1
ATOM 1328 O O . GLU A 1 161 ? 3.307 -8.114 29.586 1.00 95.94 161 GLU A O 1
ATOM 1333 N N . ARG A 1 162 ? 2.036 -7.549 27.834 1.00 93.81 162 ARG A N 1
ATOM 1334 C CA . ARG A 1 162 ? 1.933 -6.127 28.226 1.00 93.81 162 ARG A CA 1
ATOM 1335 C C . ARG A 1 162 ? 1.358 -5.894 29.627 1.00 93.81 162 ARG A C 1
ATOM 1337 O O . ARG A 1 162 ? 1.607 -4.849 30.215 1.00 93.81 162 ARG A O 1
ATOM 1344 N N . ARG A 1 163 ? 0.507 -6.795 30.135 1.00 92.69 163 ARG A N 1
ATOM 1345 C CA . ARG A 1 163 ? -0.049 -6.681 31.497 1.00 92.69 163 ARG A CA 1
ATOM 1346 C C . ARG A 1 163 ? 0.915 -7.210 32.552 1.00 92.69 163 ARG A C 1
ATOM 1348 O O . ARG A 1 163 ? 0.856 -6.714 33.668 1.00 92.69 163 ARG A O 1
ATOM 1355 N N . ALA A 1 164 ? 1.733 -8.202 32.210 1.00 92.38 164 ALA A N 1
ATOM 1356 C CA . ALA A 1 164 ? 2.750 -8.757 33.094 1.00 92.38 164 ALA A CA 1
ATOM 1357 C C . ALA A 1 164 ? 3.931 -7.790 33.266 1.00 92.38 164 ALA A C 1
ATOM 1359 O O . ALA A 1 164 ? 4.449 -7.657 34.366 1.00 92.38 164 ALA A O 1
ATOM 1360 N N . GLU A 1 165 ? 4.305 -7.080 32.198 1.00 94.69 165 GLU A N 1
ATOM 1361 C CA . GLU A 1 165 ? 5.395 -6.091 32.195 1.00 94.69 165 GLU A CA 1
ATOM 1362 C C . GLU A 1 165 ? 4.966 -4.686 32.661 1.00 94.69 165 GLU A C 1
ATOM 1364 O O . GLU A 1 165 ? 5.805 -3.802 32.826 1.00 94.69 165 GLU A O 1
ATOM 1369 N N . GLY A 1 166 ? 3.663 -4.442 32.828 1.00 91.25 166 GLY A N 1
ATOM 1370 C CA . GLY A 1 166 ? 3.135 -3.114 33.144 1.00 91.25 166 GLY A CA 1
ATOM 1371 C C . GLY A 1 166 ? 3.389 -2.690 34.592 1.00 91.25 166 GLY A C 1
ATOM 1372 O O . GLY A 1 166 ? 3.311 -3.508 35.505 1.00 91.25 166 GLY A O 1
ATOM 1373 N N . THR A 1 167 ? 3.622 -1.393 34.812 1.00 95.31 167 THR A N 1
ATOM 1374 C CA . THR A 1 167 ? 3.801 -0.838 36.168 1.00 95.31 167 THR A CA 1
ATOM 1375 C C . THR A 1 167 ? 2.477 -0.753 36.934 1.00 95.31 167 THR A C 1
ATOM 1377 O O . THR A 1 167 ? 1.389 -0.786 36.342 1.00 95.31 167 THR A O 1
ATOM 1380 N N . ASP A 1 168 ? 2.544 -0.591 38.257 1.00 94.44 168 ASP A N 1
ATOM 1381 C CA . ASP A 1 168 ? 1.351 -0.436 39.093 1.00 94.44 168 ASP A CA 1
ATOM 1382 C C . ASP A 1 168 ? 0.543 0.822 38.743 1.00 94.44 168 ASP A C 1
ATOM 1384 O O . ASP A 1 168 ? -0.690 0.780 38.736 1.00 94.44 168 ASP A O 1
ATOM 1388 N N . GLU A 1 169 ? 1.194 1.921 38.351 1.00 94.94 169 GLU A N 1
ATOM 1389 C CA . GLU A 1 169 ? 0.507 3.121 37.861 1.00 94.94 169 GLU A CA 1
ATOM 1390 C C . GLU A 1 169 ? -0.267 2.821 36.577 1.00 94.94 169 GLU A C 1
ATOM 1392 O O . GLU A 1 169 ? -1.453 3.138 36.479 1.00 94.94 169 GLU A O 1
ATOM 1397 N N . GLN A 1 170 ? 0.361 2.144 35.610 1.00 94.31 170 GLN A N 1
ATOM 1398 C CA . GLN A 1 170 ? -0.301 1.753 34.362 1.00 94.31 170 GLN A CA 1
ATOM 1399 C C . GLN A 1 170 ? -1.480 0.809 34.627 1.00 94.31 170 GLN A C 1
ATOM 1401 O O . GLN A 1 170 ? -2.538 0.919 33.992 1.00 94.31 170 GLN A O 1
ATOM 1406 N N . ARG A 1 171 ? -1.331 -0.107 35.592 1.00 93.81 171 ARG A N 1
ATOM 1407 C CA . ARG A 1 171 ? -2.403 -0.997 36.049 1.00 93.81 171 ARG A CA 1
ATOM 1408 C C . ARG A 1 171 ? -3.558 -0.202 36.656 1.00 93.81 171 ARG A C 1
ATOM 1410 O O . ARG A 1 171 ? -4.703 -0.433 36.258 1.00 93.81 171 ARG A O 1
ATOM 1417 N N . ASN A 1 172 ? -3.276 0.745 37.545 1.00 95.38 172 ASN A N 1
ATOM 1418 C CA . ASN A 1 172 ? -4.282 1.580 38.201 1.00 95.38 172 ASN A CA 1
ATOM 1419 C C . ASN A 1 172 ? -5.001 2.506 37.211 1.00 95.38 172 ASN A C 1
ATOM 1421 O O . ASN A 1 172 ? -6.232 2.555 37.217 1.00 95.38 172 ASN A O 1
ATOM 1425 N N . SER A 1 173 ? -4.283 3.157 36.291 1.00 95.88 173 SER A N 1
ATOM 1426 C CA . SER A 1 173 ? -4.887 3.965 35.222 1.00 95.88 173 SER A CA 1
ATOM 1427 C C . SER A 1 173 ? -5.812 3.130 34.335 1.00 95.88 173 SER A C 1
ATOM 1429 O O . SER A 1 173 ? -6.938 3.542 34.052 1.00 95.88 173 SER A O 1
ATOM 1431 N N . ARG A 1 174 ? -5.393 1.916 33.947 1.00 94.62 174 ARG A N 1
ATOM 1432 C CA . ARG A 1 174 ? -6.225 0.996 33.155 1.00 94.62 174 ARG A CA 1
ATOM 1433 C C . ARG A 1 174 ? -7.486 0.558 33.905 1.00 94.62 174 ARG A C 1
ATOM 1435 O O . ARG A 1 174 ? -8.552 0.479 33.296 1.00 94.62 174 ARG A O 1
ATOM 1442 N N . LEU A 1 175 ? -7.375 0.240 35.196 1.00 95.00 175 LEU A N 1
ATOM 1443 C CA . LEU A 1 175 ? -8.524 -0.137 36.026 1.00 95.00 175 LEU A CA 1
ATOM 1444 C C . LEU A 1 175 ? -9.491 1.040 36.213 1.00 95.00 175 LEU A C 1
ATOM 1446 O O . LEU A 1 175 ? -10.699 0.858 36.076 1.00 95.00 175 LEU A O 1
ATOM 1450 N N . SER A 1 176 ? -8.972 2.248 36.434 1.00 95.88 176 SER A N 1
ATOM 1451 C CA . SER A 1 176 ? -9.781 3.468 36.527 1.00 95.88 176 SER A CA 1
ATOM 1452 C C . SER A 1 176 ? -10.559 3.739 35.234 1.00 95.88 176 SER A C 1
ATOM 1454 O O . SER A 1 176 ? -11.778 3.920 35.275 1.00 95.88 176 SER A O 1
ATOM 1456 N N . ALA A 1 177 ? -9.893 3.649 34.076 1.00 95.94 177 ALA A N 1
ATOM 1457 C CA . ALA A 1 177 ? -10.535 3.801 32.770 1.00 95.94 177 ALA A CA 1
ATOM 1458 C C . ALA A 1 177 ? -11.624 2.739 32.526 1.00 95.94 177 ALA A C 1
ATOM 1460 O O . ALA A 1 177 ? -12.700 3.052 32.021 1.00 95.94 177 ALA A O 1
ATOM 1461 N N . MET A 1 178 ? -11.391 1.486 32.937 1.00 95.56 178 MET A N 1
ATOM 1462 C CA . MET A 1 178 ? -12.396 0.420 32.840 1.00 95.56 178 MET A CA 1
ATOM 1463 C C . MET A 1 178 ? -13.639 0.724 33.686 1.00 95.56 178 MET A C 1
ATOM 1465 O O . MET A 1 178 ? -14.761 0.516 33.226 1.00 95.56 178 MET A O 1
ATOM 1469 N N . LEU A 1 179 ? -13.449 1.236 34.906 1.00 95.62 179 LEU A N 1
ATOM 1470 C CA . LEU A 1 179 ? -14.548 1.634 35.783 1.00 95.62 179 LEU A CA 1
ATOM 1471 C C . LEU A 1 179 ? -15.321 2.836 35.227 1.00 95.62 179 LEU A C 1
ATOM 1473 O O . LEU A 1 179 ? -16.549 2.840 35.294 1.00 95.62 179 LEU A O 1
ATOM 1477 N N . GLN A 1 180 ? -14.633 3.833 34.665 1.00 95.25 180 GLN A N 1
ATOM 1478 C CA . GLN A 1 180 ? -15.277 4.972 34.000 1.00 95.25 180 GLN A CA 1
ATOM 1479 C C . GLN A 1 180 ? -16.124 4.513 32.815 1.00 95.25 180 GLN A C 1
ATOM 1481 O O . GLN A 1 180 ? -17.325 4.765 32.801 1.00 95.25 180 GLN A O 1
ATOM 1486 N N . HIS A 1 181 ? -15.550 3.719 31.911 1.00 94.62 181 HIS A N 1
ATOM 1487 C CA . HIS A 1 181 ? -16.277 3.177 30.767 1.00 94.62 181 HIS A CA 1
ATOM 1488 C C . HIS A 1 181 ? -17.475 2.309 31.201 1.00 94.62 181 HIS A C 1
ATOM 1490 O O . HIS A 1 181 ? -18.534 2.326 30.576 1.00 94.62 181 HIS A O 1
ATOM 1496 N N . ALA A 1 182 ? -17.353 1.540 32.290 1.00 94.50 182 ALA A N 1
ATOM 1497 C CA . ALA A 1 182 ? -18.473 0.770 32.833 1.00 94.50 182 ALA A CA 1
ATOM 1498 C C . ALA A 1 182 ? -19.598 1.670 33.376 1.00 94.50 182 ALA A C 1
ATOM 1500 O O . ALA A 1 182 ? -20.772 1.359 33.166 1.00 94.50 182 ALA A O 1
ATOM 1501 N N . ARG A 1 183 ? -19.256 2.780 34.044 1.00 93.31 183 ARG A N 1
ATOM 1502 C CA . ARG A 1 183 ? -20.229 3.783 34.505 1.00 93.31 183 ARG A CA 1
ATOM 1503 C C . ARG A 1 183 ? -20.919 4.474 33.332 1.00 93.31 183 ARG A C 1
ATOM 1505 O O . ARG A 1 183 ? -22.142 4.512 33.310 1.00 93.31 183 ARG A O 1
ATOM 1512 N N . GLU A 1 184 ? -20.162 4.929 32.341 1.00 93.31 184 GLU A N 1
ATOM 1513 C CA . GLU A 1 184 ? -20.695 5.564 31.128 1.00 93.31 184 GLU A CA 1
ATOM 1514 C C . GLU A 1 184 ? -21.651 4.639 30.377 1.00 93.31 184 GLU A C 1
ATOM 1516 O O . GLU A 1 184 ? -22.751 5.047 30.018 1.00 93.31 184 GLU A O 1
ATOM 1521 N N . ARG A 1 185 ? -21.306 3.353 30.219 1.00 91.81 185 ARG A N 1
ATOM 1522 C CA . ARG A 1 185 ? -22.237 2.393 29.610 1.00 91.81 185 ARG A CA 1
ATOM 1523 C C . ARG A 1 185 ? -23.539 2.257 30.392 1.00 91.81 185 ARG A C 1
ATOM 1525 O O . ARG A 1 185 ? -24.583 2.126 29.767 1.00 91.81 185 ARG A O 1
ATOM 1532 N N . ARG A 1 186 ? -23.496 2.265 31.729 1.00 89.62 186 ARG A N 1
ATOM 1533 C CA . ARG A 1 186 ? -24.716 2.219 32.552 1.00 89.62 186 ARG A CA 1
ATOM 1534 C C . ARG A 1 186 ? -25.555 3.481 32.363 1.00 89.62 186 ARG A C 1
ATOM 1536 O O . ARG A 1 186 ? -26.761 3.364 32.193 1.00 89.62 186 ARG A O 1
ATOM 1543 N N . LEU A 1 187 ? -24.920 4.651 32.338 1.00 90.12 187 LEU A N 1
ATOM 1544 C CA . LEU A 1 187 ? -25.596 5.926 32.095 1.00 90.12 187 LEU A CA 1
ATOM 1545 C C . LEU A 1 187 ? -26.263 5.955 30.716 1.00 90.12 187 LEU A C 1
ATOM 1547 O O . LEU A 1 187 ? -27.454 6.218 30.644 1.00 90.12 187 LEU A O 1
ATOM 1551 N N . ASN A 1 188 ? -25.559 5.559 29.655 1.00 88.75 188 ASN A N 1
ATOM 1552 C CA . ASN A 1 188 ? -26.118 5.530 28.298 1.00 88.75 188 ASN A CA 1
ATOM 1553 C C . ASN A 1 188 ? -27.322 4.580 28.171 1.00 88.75 188 ASN A C 1
ATOM 1555 O O . ASN A 1 188 ? -28.257 4.856 27.423 1.00 88.75 188 ASN A O 1
ATOM 1559 N N . VAL A 1 189 ? -27.319 3.457 28.899 1.00 87.81 189 VAL A N 1
ATOM 1560 C CA . VAL A 1 189 ? -28.467 2.533 28.945 1.00 87.81 189 VAL A CA 1
ATOM 1561 C C . VAL A 1 189 ? -29.662 3.198 29.627 1.00 87.81 189 VAL A C 1
ATOM 1563 O O . VAL A 1 189 ? -30.771 3.127 29.103 1.00 87.81 189 VAL A O 1
ATOM 1566 N N . ILE A 1 190 ? -29.436 3.875 30.755 1.00 84.06 190 ILE A N 1
ATOM 1567 C CA . ILE A 1 190 ? -30.477 4.609 31.487 1.00 84.06 190 ILE A CA 1
ATOM 1568 C C . ILE A 1 190 ? -31.021 5.765 30.635 1.00 84.06 190 ILE A C 1
ATOM 1570 O O . ILE A 1 190 ? -32.232 5.933 30.528 1.00 84.06 190 ILE A O 1
ATOM 1574 N N . GLU A 1 191 ? -30.155 6.534 29.976 1.00 77.06 191 GLU A N 1
ATOM 1575 C CA . GLU A 1 191 ? -30.551 7.618 29.072 1.00 77.06 191 GLU A CA 1
ATOM 1576 C C . GLU A 1 191 ? -31.355 7.102 27.875 1.00 77.06 191 GLU A C 1
ATOM 1578 O O . GLU A 1 191 ? -32.393 7.675 27.545 1.00 77.06 191 GLU A O 1
ATOM 1583 N N . GLY A 1 192 ? -30.944 5.985 27.269 1.00 78.19 192 GLY A N 1
ATOM 1584 C CA . GLY A 1 192 ? -31.703 5.337 26.199 1.00 78.19 192 GLY A CA 1
ATOM 1585 C C . GLY A 1 192 ? -33.085 4.857 26.657 1.00 78.19 192 GLY A C 1
ATOM 1586 O O . GLY A 1 192 ? -34.076 5.065 25.955 1.00 78.19 192 GLY A O 1
ATOM 1587 N N . GLN A 1 193 ? -33.176 4.270 27.856 1.00 76.25 193 GLN A N 1
ATOM 1588 C CA . GLN A 1 193 ? -34.448 3.858 28.463 1.00 76.25 193 GLN A CA 1
ATOM 1589 C C . GLN A 1 193 ? -35.358 5.057 28.750 1.00 76.25 193 GLN A C 1
ATOM 1591 O O . GLN A 1 193 ? -36.538 5.028 28.401 1.00 76.25 193 GLN A O 1
ATOM 1596 N N . ASN A 1 194 ? -34.808 6.136 29.309 1.00 72.38 194 ASN A N 1
ATOM 1597 C CA . ASN A 1 194 ? -35.538 7.376 29.556 1.00 72.38 194 ASN A CA 1
ATOM 1598 C C . ASN A 1 194 ? -36.014 8.021 28.247 1.00 72.38 194 ASN A C 1
ATOM 1600 O O . ASN A 1 194 ? -37.150 8.480 28.174 1.00 72.38 194 ASN A O 1
ATOM 1604 N N . HIS A 1 195 ? -35.201 8.011 27.186 1.00 65.00 195 HIS A N 1
ATOM 1605 C CA . HIS A 1 195 ? -35.610 8.527 25.879 1.00 65.00 195 HIS A CA 1
ATOM 1606 C C . HIS A 1 195 ? -36.791 7.738 25.296 1.00 65.00 195 HIS A C 1
ATOM 1608 O O . HIS A 1 195 ? -37.742 8.336 24.791 1.00 65.00 195 HIS A O 1
ATOM 1614 N N . HIS A 1 196 ? -36.779 6.408 25.422 1.00 67.25 196 HIS A N 1
ATOM 1615 C CA . HIS A 1 196 ? -37.894 5.562 24.997 1.00 67.25 196 HIS A CA 1
ATOM 1616 C C . HIS A 1 196 ? -39.162 5.784 25.843 1.00 67.25 196 HIS A C 1
ATOM 1618 O O . HIS A 1 196 ? -40.259 5.885 25.292 1.00 67.25 196 HIS A O 1
ATOM 1624 N N . GLN A 1 197 ? -39.034 5.928 27.167 1.00 70.75 197 GLN A N 1
ATOM 1625 C CA . GLN A 1 197 ? -40.161 6.243 28.059 1.00 70.75 197 GLN A CA 1
ATOM 1626 C C . GLN A 1 197 ? -40.770 7.623 27.769 1.00 70.75 197 GLN A C 1
ATOM 1628 O O . GLN A 1 197 ? -41.986 7.790 27.746 1.00 70.75 197 GLN A O 1
ATOM 1633 N N . ILE A 1 198 ? -39.933 8.619 27.481 1.00 68.31 198 ILE A N 1
ATOM 1634 C CA . ILE A 1 198 ? -40.391 9.958 27.106 1.00 68.31 198 ILE A CA 1
ATOM 1635 C C . ILE A 1 198 ? -41.086 9.925 25.735 1.00 68.31 198 ILE A C 1
ATOM 1637 O O . ILE A 1 198 ? -42.172 10.488 25.591 1.00 68.31 198 ILE A O 1
ATOM 1641 N N . GLN A 1 199 ? -40.519 9.239 24.735 1.00 68.94 199 GLN A N 1
ATOM 1642 C CA . GLN A 1 199 ? -41.170 9.073 23.428 1.00 68.94 199 GLN A CA 1
ATOM 1643 C C . GLN A 1 199 ? -42.528 8.370 23.542 1.00 68.94 199 GLN A C 1
ATOM 1645 O O . GLN A 1 199 ? -43.497 8.823 22.936 1.00 68.94 199 GLN A O 1
ATOM 1650 N N . THR A 1 200 ? -42.623 7.299 24.334 1.00 65.50 200 THR A N 1
ATOM 1651 C CA . THR A 1 200 ? -43.890 6.583 24.559 1.00 65.50 200 THR A CA 1
ATOM 1652 C C . THR A 1 200 ? -44.920 7.452 25.283 1.00 65.50 200 THR A C 1
ATOM 1654 O O . THR A 1 200 ? -46.085 7.451 24.889 1.00 65.50 200 THR A O 1
ATOM 1657 N N . PHE A 1 201 ? -44.508 8.274 26.254 1.00 69.19 201 PHE A N 1
ATOM 1658 C CA . PHE A 1 201 ? -45.390 9.246 26.909 1.00 69.19 201 PHE A CA 1
ATOM 1659 C C . PHE A 1 201 ? -45.943 10.298 25.932 1.00 69.19 201 PHE A C 1
ATOM 1661 O O . PHE A 1 201 ? -47.148 10.556 25.909 1.00 69.19 201 PHE A O 1
ATOM 1668 N N . TYR A 1 202 ? -45.096 10.889 25.083 1.00 62.72 202 TYR A N 1
ATOM 1669 C CA . TYR A 1 202 ? -45.548 11.868 24.086 1.00 62.72 202 TYR A CA 1
ATOM 1670 C C . TYR A 1 202 ? -46.398 11.235 22.974 1.00 62.72 202 TYR A C 1
ATOM 1672 O O . TYR A 1 202 ? -47.361 11.856 22.520 1.00 62.72 202 TYR A O 1
ATOM 1680 N N . ALA A 1 203 ? -46.113 9.993 22.576 1.00 62.47 203 ALA A N 1
ATOM 1681 C CA . ALA A 1 203 ? -46.967 9.241 21.659 1.00 62.47 203 ALA A CA 1
ATOM 1682 C C . ALA A 1 203 ? -48.355 8.980 22.272 1.00 62.47 203 ALA A C 1
ATOM 1684 O O . ALA A 1 203 ? -49.365 9.258 21.636 1.0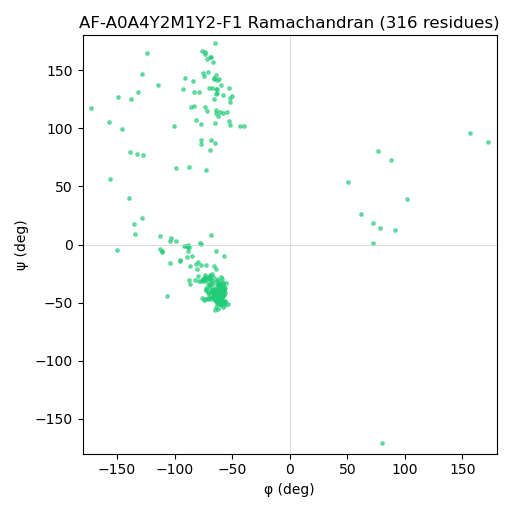0 62.47 203 ALA A O 1
ATOM 1685 N N . ALA A 1 204 ? -48.426 8.553 23.537 1.00 61.19 204 ALA A N 1
ATOM 1686 C CA . ALA A 1 204 ? -49.695 8.346 24.239 1.00 61.19 204 ALA A CA 1
ATOM 1687 C C . ALA A 1 204 ? -50.498 9.647 24.432 1.00 61.19 204 ALA A C 1
ATOM 1689 O O . ALA A 1 204 ? -51.724 9.623 24.417 1.00 61.19 204 ALA A O 1
ATOM 1690 N N . ARG A 1 205 ? -49.818 10.792 24.578 1.00 58.88 205 ARG A N 1
ATOM 1691 C CA . ARG A 1 205 ? -50.446 12.115 24.739 1.00 58.88 205 ARG A CA 1
ATOM 1692 C C . ARG A 1 205 ? -50.907 12.754 23.421 1.00 58.88 205 ARG A C 1
ATOM 1694 O O . ARG A 1 205 ? -51.733 13.661 23.447 1.00 58.88 205 ARG A O 1
ATOM 1701 N N . THR A 1 206 ? -50.356 12.330 22.284 1.00 58.25 206 THR A N 1
ATOM 1702 C CA . THR A 1 206 ? -50.757 12.807 20.944 1.00 58.25 206 THR A CA 1
ATOM 1703 C C . THR A 1 206 ? -51.888 11.987 20.335 1.00 58.25 206 THR A C 1
ATOM 1705 O O . THR A 1 206 ? -52.508 12.434 19.370 1.00 58.25 206 THR A O 1
ATOM 1708 N N . VAL A 1 207 ? -52.235 10.845 20.936 1.00 58.38 207 VAL A N 1
ATOM 1709 C CA . VAL A 1 207 ? -53.565 10.269 20.760 1.00 58.38 207 VAL A CA 1
ATOM 1710 C C . VAL A 1 207 ? -54.546 11.263 21.379 1.00 58.38 207 VAL A C 1
ATOM 1712 O O . VAL A 1 207 ? -54.622 11.394 22.599 1.00 58.38 207 VAL A O 1
ATOM 1715 N N . LEU A 1 208 ? -55.260 12.017 20.538 1.00 55.81 208 LEU A N 1
ATOM 1716 C CA . LEU A 1 208 ? -56.481 12.704 20.945 1.00 55.81 208 LEU A CA 1
ATOM 1717 C C . LEU A 1 208 ? -57.361 11.639 21.594 1.00 55.81 208 LEU A C 1
ATOM 1719 O O . LEU A 1 208 ? -57.938 10.817 20.885 1.00 55.81 208 LEU A O 1
ATOM 1723 N N . TYR A 1 209 ? -57.426 11.617 22.927 1.00 52.09 209 TYR A N 1
ATOM 1724 C CA . TYR A 1 209 ? -58.517 10.939 23.604 1.00 52.09 209 TYR A CA 1
ATOM 1725 C C . TYR A 1 209 ? -59.773 11.573 23.004 1.00 52.09 209 TYR A C 1
ATOM 1727 O O . TYR A 1 209 ? -59.945 12.789 23.163 1.00 52.09 209 TYR A O 1
ATOM 1735 N N . PRO A 1 210 ? -60.600 10.825 22.246 1.00 59.06 210 PRO A N 1
ATOM 1736 C CA . PRO A 1 210 ? -61.902 11.351 21.884 1.00 59.06 210 PRO A CA 1
ATOM 1737 C C . PRO A 1 210 ? -62.533 11.778 23.203 1.00 59.06 210 PRO A C 1
ATOM 1739 O O . PRO A 1 210 ? -62.371 11.056 24.186 1.00 59.06 210 PRO A O 1
ATOM 1742 N N . THR A 1 211 ? -63.140 12.966 23.253 1.00 58.53 211 THR A N 1
ATOM 1743 C CA . THR A 1 211 ? -63.917 13.424 24.410 1.00 58.53 211 THR A CA 1
ATOM 1744 C C . THR A 1 211 ? -64.763 12.252 24.881 1.00 58.53 211 THR A C 1
ATOM 1746 O O . THR A 1 211 ? -65.718 11.875 24.203 1.00 58.53 211 THR A O 1
ATOM 1749 N N . VAL A 1 212 ? -64.320 11.598 25.956 1.00 57.25 212 VAL A N 1
ATOM 1750 C CA . VAL A 1 212 ? -64.989 10.414 26.472 1.00 57.25 212 VAL A CA 1
ATOM 1751 C C . VAL A 1 212 ? -66.256 10.980 27.075 1.00 57.25 212 VAL A C 1
ATOM 1753 O O . VAL A 1 212 ? -66.167 11.809 27.981 1.00 57.25 212 VAL A O 1
ATOM 1756 N N . GLU A 1 213 ? -67.415 10.630 26.517 1.00 61.53 213 GLU A N 1
ATOM 1757 C CA . GLU A 1 213 ? -68.683 10.948 27.167 1.00 61.53 213 GLU A CA 1
ATOM 1758 C C . GLU A 1 213 ? -68.580 10.435 28.604 1.00 61.53 213 GLU A C 1
ATOM 1760 O O . GLU A 1 213 ? -68.250 9.265 28.812 1.00 61.53 213 GLU A O 1
ATOM 1765 N N . GLU A 1 214 ? -68.759 11.325 29.586 1.00 60.12 214 GLU A N 1
ATOM 1766 C CA . GLU A 1 214 ? -68.739 10.954 30.999 1.00 60.12 214 GLU A CA 1
ATOM 1767 C C . GLU A 1 214 ? -69.723 9.800 31.196 1.00 60.12 214 GLU A C 1
ATOM 1769 O O . GLU A 1 214 ? -70.941 9.977 31.134 1.00 60.12 214 GLU A O 1
ATOM 1774 N N . HIS A 1 215 ? -69.186 8.594 31.390 1.00 59.66 215 HIS A N 1
ATOM 1775 C CA . HIS A 1 215 ? -69.998 7.417 31.628 1.00 59.66 215 HIS A CA 1
ATOM 1776 C C . HIS A 1 215 ? -70.474 7.474 33.076 1.00 59.66 215 HIS A C 1
ATOM 1778 O O . HIS A 1 215 ? -69.815 6.994 33.997 1.00 59.66 215 HIS A O 1
ATOM 1784 N N . ASN A 1 216 ? -71.590 8.167 33.279 1.00 63.94 216 ASN A N 1
ATOM 1785 C CA . ASN A 1 216 ? -72.224 8.288 34.575 1.00 63.94 216 ASN A CA 1
ATOM 1786 C C . ASN A 1 216 ? -72.974 6.982 34.879 1.00 63.94 216 ASN A C 1
ATOM 1788 O O . ASN A 1 216 ? -74.053 6.743 34.339 1.00 63.94 216 ASN A O 1
ATOM 1792 N N . CYS A 1 217 ? -72.398 6.151 35.752 1.00 60.00 217 CYS A N 1
ATOM 1793 C CA . CYS A 1 217 ? -72.971 4.876 36.207 1.00 60.00 217 CYS A CA 1
ATOM 1794 C C . CYS A 1 217 ? -74.233 5.032 37.092 1.00 60.00 217 CYS A C 1
ATOM 1796 O O . CYS A 1 217 ? -74.713 4.047 37.663 1.00 60.00 217 CYS A O 1
ATOM 1798 N N . GLY A 1 218 ? -74.771 6.252 37.221 1.00 69.19 218 GLY A N 1
ATOM 1799 C CA . GLY A 1 218 ? -75.936 6.586 38.038 1.00 69.19 218 GLY A CA 1
ATOM 1800 C C . GLY A 1 218 ? -75.606 6.739 39.524 1.00 69.19 218 GLY A C 1
ATOM 1801 O O . GLY A 1 218 ? -74.443 6.759 39.918 1.00 69.19 218 GLY A O 1
ATOM 1802 N N . GLU A 1 219 ? -76.634 6.863 40.367 1.00 65.06 219 GLU A N 1
ATOM 1803 C CA . GLU A 1 219 ? -76.458 6.877 41.824 1.00 65.06 219 GLU A CA 1
ATOM 1804 C C . GLU A 1 219 ? -76.176 5.464 42.370 1.00 65.06 219 GLU A C 1
ATOM 1806 O O . GLU A 1 219 ? -76.641 4.455 41.837 1.00 65.06 219 GLU A O 1
ATOM 1811 N N . MET A 1 220 ? -75.378 5.385 43.438 1.00 71.88 220 MET A N 1
ATOM 1812 C CA . MET A 1 220 ? -74.987 4.132 44.092 1.00 71.88 220 MET A CA 1
ATOM 1813 C C . MET A 1 220 ? -76.028 3.743 45.149 1.00 71.88 220 MET A C 1
ATOM 1815 O O . MET A 1 220 ? -75.772 3.804 46.348 1.00 71.88 220 MET A O 1
ATOM 1819 N N . ASP A 1 221 ? -77.236 3.407 44.713 1.00 73.50 221 ASP A N 1
ATOM 1820 C CA . ASP A 1 221 ? -78.404 3.202 45.579 1.00 73.50 221 ASP A CA 1
ATOM 1821 C C . ASP A 1 221 ? -78.864 1.735 45.659 1.00 73.50 221 ASP A C 1
ATOM 1823 O O . ASP A 1 221 ? -79.743 1.386 46.452 1.00 73.50 221 ASP A O 1
ATOM 1827 N N . ASN A 1 222 ? -78.259 0.838 44.874 1.00 70.44 222 ASN A N 1
ATOM 1828 C CA . ASN A 1 222 ? -78.720 -0.543 44.791 1.00 70.44 222 ASN A CA 1
ATOM 1829 C C . ASN A 1 222 ? -78.107 -1.399 45.898 1.00 70.44 222 ASN A C 1
ATOM 1831 O O . ASN A 1 222 ? -76.901 -1.607 45.959 1.00 70.44 222 ASN A O 1
ATOM 1835 N N . LEU A 1 223 ? -78.952 -1.951 46.761 1.00 69.19 223 LEU A N 1
ATOM 1836 C CA . LEU A 1 223 ? -78.506 -2.714 47.922 1.00 69.19 223 LEU A CA 1
ATOM 1837 C C . LEU A 1 223 ? -78.177 -4.167 47.565 1.00 69.19 223 LEU A C 1
ATOM 1839 O O . LEU A 1 223 ? -78.988 -4.901 46.991 1.00 69.19 223 LEU A O 1
ATOM 1843 N N . CYS A 1 224 ? -77.009 -4.629 47.998 1.00 69.25 224 CYS A N 1
ATOM 1844 C CA . CYS A 1 224 ? -76.708 -6.048 48.049 1.00 69.25 224 CYS A CA 1
ATOM 1845 C C . CYS A 1 224 ? -77.467 -6.694 49.210 1.00 69.25 224 CYS A C 1
ATOM 1847 O O . CYS A 1 224 ? -77.200 -6.422 50.379 1.00 69.25 224 CYS A O 1
ATOM 1849 N N . LEU A 1 225 ? -78.349 -7.639 48.888 1.00 67.56 225 LEU A N 1
ATOM 1850 C CA . LEU A 1 225 ? -79.194 -8.347 49.858 1.00 67.56 225 LEU A CA 1
ATOM 1851 C C . LEU A 1 225 ? -78.420 -9.216 50.875 1.00 67.56 225 LEU A C 1
ATOM 1853 O O . LEU A 1 225 ? -79.038 -9.793 51.763 1.00 67.56 225 LEU A O 1
ATOM 1857 N N . LYS A 1 226 ? -77.091 -9.350 50.739 1.00 65.94 226 LYS A N 1
ATOM 1858 C CA . LYS A 1 226 ? -76.234 -10.167 51.620 1.00 65.94 226 LYS A CA 1
ATOM 1859 C C . LYS A 1 226 ? -75.362 -9.345 52.579 1.00 65.94 226 LYS A C 1
ATOM 1861 O O . LYS A 1 226 ? -75.279 -9.712 53.742 1.00 65.94 226 LYS A O 1
ATOM 1866 N N . CYS A 1 227 ? -74.724 -8.266 52.108 1.00 65.69 227 CYS A N 1
ATOM 1867 C CA . CYS A 1 227 ? -73.863 -7.385 52.924 1.00 65.69 227 CYS A CA 1
ATOM 1868 C C . CYS A 1 227 ? -74.517 -6.055 53.307 1.00 65.69 227 CYS A C 1
ATOM 1870 O O . CYS A 1 227 ? -73.984 -5.347 54.147 1.00 65.69 227 CYS A O 1
ATOM 1872 N N . GLY A 1 228 ? -75.610 -5.655 52.652 1.00 67.12 228 GLY A N 1
ATOM 1873 C CA . GLY A 1 228 ? -76.127 -4.287 52.756 1.00 67.12 228 GLY A CA 1
ATOM 1874 C C . GLY A 1 228 ? -75.273 -3.231 52.038 1.00 67.12 228 GLY A C 1
ATOM 1875 O O . GLY A 1 228 ? -75.629 -2.059 52.062 1.00 67.12 228 GLY A O 1
ATOM 1876 N N . GLY A 1 229 ? -74.179 -3.624 51.375 1.00 67.81 229 GLY A N 1
ATOM 1877 C CA . GLY A 1 229 ? -73.352 -2.729 50.563 1.00 67.81 229 GLY A CA 1
ATOM 1878 C C . GLY A 1 229 ? -74.112 -2.176 49.355 1.00 67.81 229 GLY A C 1
ATOM 1879 O O . GLY A 1 229 ? -74.957 -2.868 48.781 1.00 67.81 229 GLY A O 1
ATOM 1880 N N . LEU A 1 230 ? -73.809 -0.934 48.983 1.00 70.44 230 LEU A N 1
ATOM 1881 C CA . LEU A 1 230 ? -74.446 -0.219 47.880 1.00 70.44 230 LEU A CA 1
ATOM 1882 C C . LEU A 1 230 ? -73.689 -0.426 46.559 1.00 70.44 230 LEU A C 1
ATOM 1884 O O . LEU A 1 230 ? -72.463 -0.486 46.545 1.00 70.44 230 LEU A O 1
ATOM 1888 N N . TYR A 1 231 ? -74.439 -0.524 45.463 1.00 65.81 231 TYR A N 1
ATOM 1889 C CA . TYR A 1 231 ? -73.977 -0.823 44.110 1.00 65.81 231 TYR A CA 1
ATOM 1890 C C . TYR A 1 231 ? -74.500 0.201 43.109 1.00 65.81 231 TYR A C 1
ATOM 1892 O O . TYR A 1 231 ? -75.646 0.657 43.197 1.00 65.81 231 TYR A O 1
ATOM 1900 N N . PHE A 1 232 ? -73.691 0.481 42.090 1.00 70.75 232 PHE A N 1
ATOM 1901 C CA . PHE A 1 232 ? -74.181 1.120 40.875 1.00 70.75 232 PHE A CA 1
ATOM 1902 C C . PHE A 1 232 ? -75.053 0.140 40.085 1.00 70.75 232 PHE A C 1
ATOM 1904 O O . PHE A 1 232 ? -74.857 -1.082 40.115 1.00 70.75 232 PHE A O 1
ATOM 1911 N N . ARG A 1 233 ? -76.054 0.663 39.376 1.00 68.38 233 ARG A N 1
ATOM 1912 C CA . ARG A 1 233 ? -77.050 -0.163 38.679 1.00 68.38 233 ARG A CA 1
ATOM 1913 C C . ARG A 1 233 ? -76.419 -1.109 37.653 1.00 68.38 233 ARG A C 1
ATOM 1915 O O . ARG A 1 233 ? -76.873 -2.248 37.512 1.00 68.38 233 ARG A O 1
ATOM 1922 N N . ASP A 1 234 ? -75.357 -0.646 37.002 1.00 69.44 234 ASP A N 1
ATOM 1923 C CA . ASP A 1 234 ? -74.720 -1.311 35.864 1.00 69.44 234 ASP A CA 1
ATOM 1924 C C . ASP A 1 234 ? -73.627 -2.320 36.275 1.00 69.44 234 ASP A C 1
ATOM 1926 O O . ASP A 1 234 ? -73.089 -3.031 35.433 1.00 69.44 234 ASP A O 1
ATOM 1930 N N . GLU A 1 235 ? -73.357 -2.480 37.578 1.00 69.31 235 GLU A N 1
ATOM 1931 C CA . GLU A 1 235 ? -72.438 -3.507 38.105 1.00 69.31 235 GLU A CA 1
ATOM 1932 C C . GLU A 1 235 ? -73.052 -4.919 38.168 1.00 69.31 235 GLU A C 1
ATOM 1934 O O . GLU A 1 235 ? -72.419 -5.879 38.624 1.00 69.31 235 GLU A O 1
ATOM 1939 N N . LYS A 1 236 ? -74.303 -5.081 37.721 1.00 66.94 236 LYS A N 1
ATOM 1940 C CA . LYS A 1 236 ? -74.931 -6.400 37.605 1.00 66.94 236 LYS A CA 1
ATOM 1941 C C . LYS A 1 236 ? -74.278 -7.178 36.469 1.00 66.94 236 LYS A C 1
ATOM 1943 O O . LYS A 1 236 ? -74.132 -6.687 35.354 1.00 66.94 236 LYS A O 1
ATOM 1948 N N . ASN A 1 237 ? -73.970 -8.449 36.714 1.00 63.97 237 ASN A N 1
ATOM 1949 C CA . ASN A 1 237 ? -73.617 -9.347 35.619 1.00 63.97 237 ASN A CA 1
ATOM 1950 C C . ASN A 1 237 ? -74.820 -9.569 34.675 1.00 63.97 237 ASN A C 1
ATOM 1952 O O . ASN A 1 237 ? -75.956 -9.205 34.981 1.00 63.97 237 ASN A O 1
ATOM 1956 N N . THR A 1 238 ? -74.606 -10.261 33.554 1.00 65.75 238 THR A N 1
ATOM 1957 C CA . THR A 1 238 ? -75.666 -10.623 32.585 1.00 65.75 238 THR A CA 1
ATOM 1958 C C . THR A 1 238 ? -76.825 -11.438 33.178 1.00 65.75 238 THR A C 1
ATOM 1960 O O . THR A 1 238 ? -77.845 -11.627 32.521 1.00 65.75 238 THR A O 1
ATOM 1963 N N . ARG A 1 239 ? -76.696 -11.917 34.422 1.00 65.75 239 ARG A N 1
ATOM 1964 C CA . ARG A 1 239 ? -77.718 -12.657 35.176 1.00 65.75 239 ARG A CA 1
ATOM 1965 C C . ARG A 1 239 ? -78.419 -11.792 36.235 1.00 65.75 239 ARG A C 1
ATOM 1967 O O . ARG A 1 239 ? -79.210 -12.325 37.006 1.00 65.75 239 ARG A O 1
ATOM 1974 N N . GLY A 1 240 ? -78.139 -10.487 36.286 1.00 65.50 240 GLY A N 1
ATOM 1975 C CA . GLY A 1 240 ? -78.776 -9.531 37.194 1.00 65.50 240 GLY A CA 1
ATOM 1976 C C . GLY A 1 240 ? -78.257 -9.555 38.637 1.00 65.50 240 GLY A C 1
ATOM 1977 O O . GLY A 1 240 ? -78.919 -9.008 39.516 1.00 65.50 240 GLY A O 1
ATOM 1978 N N . ILE A 1 241 ? -77.111 -10.196 38.900 1.00 62.19 241 ILE A N 1
ATOM 1979 C CA . ILE A 1 241 ? -76.583 -10.438 40.254 1.00 62.19 241 ILE A CA 1
ATOM 1980 C C . ILE A 1 241 ? -75.275 -9.664 40.464 1.00 62.19 241 ILE A C 1
ATOM 1982 O O . ILE A 1 241 ? -74.393 -9.681 39.604 1.00 62.19 241 ILE A O 1
ATOM 1986 N N . TYR A 1 242 ? -75.130 -9.045 41.639 1.00 63.62 242 TYR A N 1
ATOM 1987 C CA . TYR A 1 242 ? -73.909 -8.370 42.086 1.00 63.62 242 TYR A CA 1
ATOM 1988 C C . TYR A 1 242 ? -72.910 -9.384 42.655 1.00 63.62 242 TYR A C 1
ATOM 1990 O O . TYR A 1 242 ? -73.111 -9.937 43.737 1.00 63.62 242 TYR A O 1
ATOM 1998 N N . THR A 1 243 ? -71.840 -9.670 41.916 1.00 58.69 243 THR A N 1
ATOM 1999 C CA . THR A 1 243 ? -70.892 -10.746 42.264 1.00 58.69 243 THR A CA 1
ATOM 2000 C C . THR A 1 243 ? -69.674 -10.273 43.054 1.00 58.69 243 THR A C 1
ATOM 2002 O O . THR A 1 243 ? -68.974 -11.104 43.633 1.00 58.69 243 THR A O 1
ATOM 2005 N N . HIS A 1 244 ? -69.428 -8.961 43.121 1.00 58.62 244 HIS A N 1
ATOM 2006 C CA . HIS A 1 244 ? -68.184 -8.406 43.659 1.00 58.62 244 HIS A CA 1
ATOM 2007 C C . HIS A 1 244 ? -68.212 -7.977 45.149 1.00 58.62 244 HIS A C 1
ATOM 2009 O O . HIS A 1 244 ? -67.127 -7.858 45.703 1.00 58.62 244 HIS A O 1
ATOM 2015 N N . CYS A 1 245 ? -69.366 -7.839 45.842 1.00 61.16 245 CYS A N 1
ATOM 2016 C CA . CYS A 1 245 ? -69.395 -7.407 47.276 1.00 61.16 245 CYS A CA 1
ATOM 2017 C C . CYS A 1 245 ? -68.690 -8.384 48.207 1.00 61.16 245 CYS A C 1
ATOM 2019 O O . CYS A 1 245 ? -67.820 -8.030 48.991 1.00 61.16 245 CYS A O 1
ATOM 2021 N N . CYS A 1 246 ? -69.134 -9.640 48.148 1.00 58.41 246 CYS A N 1
ATOM 2022 C CA . CYS A 1 246 ? -68.900 -10.619 49.212 1.00 58.41 246 CYS A CA 1
ATOM 2023 C C . CYS A 1 246 ? -68.473 -11.969 48.676 1.00 58.41 246 CYS A C 1
ATOM 2025 O O . CYS A 1 246 ? -68.688 -12.978 49.349 1.00 58.41 246 CYS A O 1
ATOM 2027 N N . HIS A 1 247 ? -68.017 -12.029 47.424 1.00 58.97 247 HIS A N 1
ATOM 2028 C CA . HIS A 1 247 ? -67.744 -13.299 46.761 1.00 58.97 247 HIS A CA 1
ATOM 2029 C C . HIS A 1 247 ? -68.955 -14.256 46.875 1.00 58.97 247 HIS A C 1
ATOM 2031 O O . HIS A 1 247 ? -68.866 -15.352 47.420 1.00 58.97 247 HIS A O 1
ATOM 2037 N N . ASN A 1 248 ? -70.136 -13.778 46.457 1.00 59.94 248 ASN A N 1
ATOM 2038 C CA . ASN A 1 248 ? -71.436 -14.448 46.621 1.00 59.94 248 ASN A CA 1
ATOM 2039 C C . ASN A 1 248 ? -71.903 -14.699 48.072 1.00 59.94 248 ASN A C 1
ATOM 2041 O O . ASN A 1 248 ? -72.750 -15.564 48.298 1.00 59.94 248 ASN A O 1
ATOM 2045 N N . GLY A 1 249 ? -71.457 -13.904 49.045 1.00 58.62 249 GLY A N 1
ATOM 2046 C CA . GLY A 1 249 ? -71.865 -14.030 50.453 1.00 58.62 249 GLY A CA 1
ATOM 2047 C C . GLY A 1 249 ? -70.956 -14.922 51.290 1.00 58.62 249 GLY A C 1
ATOM 2048 O O . GLY A 1 249 ? -71.332 -15.288 52.395 1.00 58.62 249 GLY A O 1
ATOM 2049 N N . ASN A 1 250 ? -69.783 -15.271 50.764 1.00 58.03 250 ASN A N 1
ATOM 2050 C CA . ASN A 1 250 ? -68.763 -16.022 51.490 1.00 58.03 250 ASN A CA 1
ATOM 2051 C C . ASN A 1 250 ? -67.927 -15.126 52.411 1.00 58.03 250 ASN A C 1
ATOM 2053 O O . ASN A 1 250 ? -67.259 -15.622 53.312 1.00 58.03 250 ASN A O 1
ATOM 2057 N N . VAL A 1 251 ? -67.968 -13.811 52.194 1.00 53.97 251 VAL A N 1
ATOM 2058 C CA . VAL A 1 251 ? -67.390 -12.822 53.100 1.00 53.97 251 VAL A CA 1
ATOM 2059 C C . VAL A 1 251 ? -68.527 -12.235 53.926 1.00 53.97 251 VAL A C 1
ATOM 2061 O O . VAL A 1 251 ? -69.306 -11.422 53.433 1.00 53.97 251 VAL A O 1
ATOM 2064 N N . ILE A 1 252 ? -68.653 -12.698 55.167 1.00 55.09 252 ILE A N 1
ATOM 2065 C CA . ILE A 1 252 ? -69.463 -12.035 56.189 1.00 55.09 252 ILE A CA 1
ATOM 2066 C C . ILE A 1 252 ? -68.561 -10.953 56.767 1.00 55.09 252 ILE A C 1
ATOM 2068 O O . ILE A 1 252 ? -67.488 -11.266 57.285 1.00 55.09 252 ILE A O 1
ATOM 2072 N N . GLU A 1 253 ? -68.974 -9.693 56.655 1.00 51.69 253 GLU A N 1
ATOM 2073 C CA . GLU A 1 253 ? -68.323 -8.585 57.344 1.00 51.69 253 GLU A CA 1
ATOM 2074 C C . GLU A 1 253 ? -68.518 -8.807 58.849 1.00 51.69 253 GLU A C 1
ATOM 2076 O O . GLU A 1 253 ? -69.498 -8.383 59.456 1.00 51.69 253 GLU A O 1
ATOM 2081 N N . GLN A 1 254 ? -67.607 -9.559 59.469 1.00 51.75 254 GLN A N 1
ATOM 2082 C CA . GLN A 1 254 ? -67.376 -9.393 60.893 1.00 51.75 254 GLN A CA 1
ATOM 2083 C C . GLN A 1 254 ? -66.986 -7.936 61.028 1.00 51.75 254 GLN A C 1
ATOM 2085 O O . GLN A 1 254 ? -65.964 -7.564 60.453 1.00 51.75 254 GLN A O 1
ATOM 2090 N N . ALA A 1 255 ? -67.834 -7.141 61.692 1.00 49.72 255 ALA A N 1
ATOM 2091 C CA . ALA A 1 255 ? -67.584 -5.739 61.991 1.00 49.72 255 ALA A CA 1
ATOM 2092 C C . ALA A 1 255 ? -66.114 -5.623 62.364 1.00 49.72 255 ALA A C 1
ATOM 2094 O O . ALA A 1 255 ? -65.705 -6.103 63.425 1.00 49.72 255 ALA A O 1
ATOM 2095 N N . SER A 1 256 ? -65.309 -5.139 61.415 1.00 46.47 256 SER A N 1
ATOM 2096 C CA . SER A 1 256 ? -63.871 -5.181 61.562 1.00 46.47 256 SER A CA 1
ATOM 2097 C C . SER A 1 256 ? -63.608 -4.359 62.803 1.00 46.47 256 SER A C 1
ATOM 2099 O O . SER A 1 256 ? -63.916 -3.163 62.819 1.00 46.47 256 SER A O 1
ATOM 2101 N N . VAL A 1 257 ? -63.118 -4.994 63.865 1.00 55.16 257 VAL A N 1
ATOM 2102 C CA . VAL A 1 257 ? -62.564 -4.266 64.997 1.00 55.16 257 VAL A CA 1
ATOM 2103 C C . VAL A 1 257 ? -61.286 -3.656 64.447 1.00 55.16 257 VAL A C 1
ATOM 2105 O O . VAL A 1 257 ? -60.205 -4.230 64.521 1.00 55.16 257 VAL A O 1
ATOM 2108 N N . TYR A 1 258 ? -61.457 -2.537 63.751 1.00 52.78 258 TYR A N 1
ATOM 2109 C CA . TYR A 1 258 ? -60.375 -1.713 63.267 1.00 52.78 258 TYR A CA 1
ATOM 2110 C C . TYR A 1 258 ? -59.583 -1.323 64.518 1.00 52.78 258 TYR A C 1
ATOM 2112 O O . TYR A 1 258 ? -60.216 -0.874 65.484 1.00 52.78 258 TYR A O 1
ATOM 2120 N N . PRO A 1 259 ? -58.252 -1.516 64.560 1.00 62.28 259 PRO A N 1
ATOM 2121 C CA . PRO A 1 259 ? -57.459 -1.061 65.693 1.00 62.28 259 PRO A CA 1
ATOM 2122 C C . PRO A 1 259 ? -57.810 0.400 65.969 1.00 62.28 259 PRO A C 1
ATOM 2124 O O . PRO A 1 259 ? -57.837 1.213 65.039 1.00 62.28 259 PRO A O 1
ATOM 2127 N N . VAL A 1 260 ? -58.159 0.725 67.216 1.00 61.59 260 VAL A N 1
ATOM 2128 C CA . VAL A 1 260 ? -58.703 2.048 67.574 1.00 61.59 260 VAL A CA 1
ATOM 2129 C C . VAL A 1 260 ? -57.748 3.160 67.129 1.00 61.59 260 VAL A C 1
ATOM 2131 O O . VAL A 1 260 ? -58.199 4.201 66.654 1.00 61.59 260 VAL A O 1
ATOM 2134 N N . GLU A 1 261 ? -56.439 2.895 67.163 1.00 65.50 261 GLU A N 1
ATOM 2135 C CA . GLU A 1 261 ? -55.409 3.830 66.707 1.00 65.50 261 GLU A CA 1
ATOM 2136 C C . GLU A 1 261 ? -55.517 4.149 65.207 1.00 65.50 261 GLU A C 1
ATOM 2138 O O . GLU A 1 261 ? -55.410 5.303 64.800 1.00 65.50 261 GLU A O 1
ATOM 2143 N N . MET A 1 262 ? -55.791 3.145 64.370 1.00 66.06 262 MET A N 1
ATOM 2144 C CA . MET A 1 262 ? -55.943 3.316 62.920 1.00 66.06 262 MET A CA 1
ATOM 2145 C C . MET A 1 262 ? -57.225 4.069 62.556 1.00 66.06 262 MET A C 1
ATOM 2147 O O . MET A 1 262 ? -57.269 4.758 61.536 1.00 66.06 262 MET A O 1
ATOM 2151 N N . LYS A 1 263 ? -58.265 3.962 63.391 1.00 67.94 263 LYS A N 1
ATOM 2152 C CA . LYS A 1 263 ? -59.483 4.764 63.244 1.00 67.94 263 LYS A CA 1
ATOM 2153 C C . LYS A 1 263 ? -59.212 6.233 63.589 1.00 67.94 263 LYS A C 1
ATOM 2155 O O . LYS A 1 263 ? -59.627 7.094 62.820 1.00 67.94 263 LYS A O 1
ATOM 2160 N N . GLY A 1 264 ? -58.448 6.492 64.655 1.00 69.69 264 GLY A N 1
ATOM 2161 C CA . GLY A 1 264 ? -57.994 7.837 65.035 1.00 69.69 264 GLY A CA 1
ATOM 2162 C C . GLY A 1 264 ? -57.164 8.515 63.941 1.00 69.69 264 GLY A C 1
ATOM 2163 O O . GLY A 1 264 ? -57.415 9.649 63.563 1.00 69.69 264 GLY A O 1
ATOM 2164 N N . LEU A 1 265 ? -56.256 7.783 63.295 1.00 72.81 265 LEU A N 1
ATOM 2165 C CA . LEU A 1 265 ? -55.462 8.296 62.164 1.00 72.81 265 LEU A CA 1
ATOM 2166 C C . LEU A 1 265 ? -56.280 8.638 60.904 1.00 72.81 265 LEU A C 1
ATOM 2168 O O . LEU A 1 265 ? -55.794 9.351 60.028 1.00 72.81 265 LEU A O 1
ATOM 2172 N N . MET A 1 266 ? -57.501 8.115 60.787 1.00 69.81 266 MET A N 1
ATOM 2173 C CA . MET A 1 266 ? -58.360 8.268 59.608 1.00 69.81 266 MET A CA 1
ATOM 2174 C C . MET A 1 266 ? -59.593 9.142 59.864 1.00 69.81 266 MET A C 1
ATOM 2176 O O . MET A 1 266 ? -60.323 9.442 58.916 1.00 69.81 266 MET A O 1
ATOM 2180 N N . ASP A 1 267 ? -59.860 9.574 61.095 1.00 75.56 267 ASP A N 1
ATOM 2181 C CA . ASP A 1 267 ? -61.058 10.354 61.429 1.00 75.56 267 ASP A CA 1
ATOM 2182 C C . ASP A 1 267 ? -60.883 11.873 61.231 1.00 75.56 267 ASP A C 1
ATOM 2184 O O . ASP A 1 267 ? -61.865 12.575 61.004 1.00 75.56 267 ASP A O 1
ATOM 2188 N N . GLY A 1 268 ? -59.645 12.370 61.154 1.00 69.62 268 GLY A N 1
ATOM 2189 C CA . GLY A 1 268 ? -59.314 13.791 61.018 1.00 69.62 268 GLY A CA 1
ATOM 2190 C C . GLY A 1 268 ? -59.543 14.611 62.291 1.00 69.62 268 GLY A C 1
ATOM 2191 O O . GLY A 1 268 ? -59.682 15.827 62.188 1.00 69.62 268 GLY A O 1
ATOM 2192 N N . SER A 1 269 ? -59.637 13.968 63.458 1.00 76.31 269 SER A N 1
ATOM 2193 C CA . SER A 1 269 ? -59.960 14.624 64.730 1.00 76.31 269 SER A CA 1
ATOM 2194 C C . SER A 1 269 ? -58.766 15.333 65.380 1.00 76.31 269 SER A C 1
ATOM 2196 O O . SER A 1 269 ? -58.959 16.330 66.077 1.00 76.31 269 SER A O 1
ATOM 2198 N N . ASP A 1 270 ? -57.543 14.871 65.117 1.00 77.25 270 ASP A N 1
ATOM 2199 C CA . ASP A 1 270 ? -56.300 1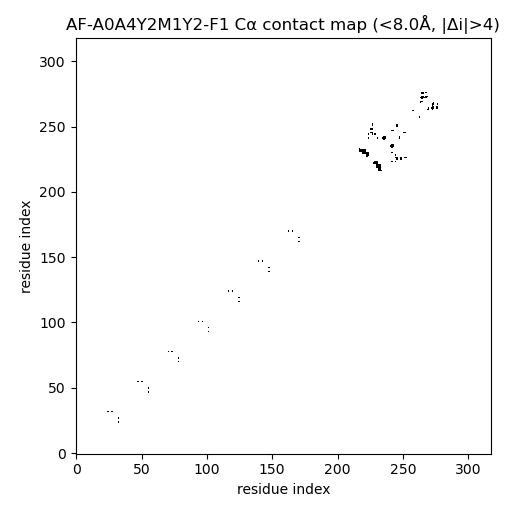5.434 65.643 1.00 77.25 270 ASP A CA 1
ATOM 2200 C C . ASP A 1 270 ? -55.300 15.827 64.533 1.00 77.25 270 ASP A C 1
ATOM 2202 O O . ASP A 1 270 ? -55.424 15.455 63.361 1.00 77.25 270 ASP A O 1
ATOM 2206 N N . GLU A 1 271 ? -54.294 16.620 64.903 1.00 79.69 271 GLU A N 1
ATOM 2207 C CA . GLU A 1 271 ? -53.309 17.189 63.974 1.00 79.69 271 GLU A CA 1
ATOM 2208 C C . GLU A 1 271 ? -52.459 16.107 63.270 1.00 79.69 271 GLU A C 1
ATOM 2210 O O . GLU A 1 271 ? -52.084 16.273 62.104 1.00 79.69 271 GLU A O 1
ATOM 2215 N N . LEU A 1 272 ? -52.231 14.955 63.920 1.00 76.94 272 LEU A N 1
ATOM 2216 C CA . LEU A 1 272 ? -51.548 13.801 63.322 1.00 76.94 272 LEU A CA 1
ATOM 2217 C C . LEU A 1 272 ? -52.443 13.091 62.302 1.00 76.94 272 LEU A C 1
ATOM 2219 O O . LEU A 1 272 ? -51.958 12.699 61.242 1.00 76.94 272 LEU A O 1
ATOM 2223 N N . SER A 1 273 ? -53.740 12.972 62.576 1.00 79.62 273 SER A N 1
ATOM 2224 C CA . SER A 1 273 ? -54.746 12.406 61.670 1.00 79.62 273 SER A CA 1
ATOM 2225 C C . SER A 1 273 ? -54.886 13.226 60.379 1.00 79.62 273 SER A C 1
ATOM 2227 O O . SER A 1 273 ? -54.879 12.688 59.266 1.00 79.62 273 SER A O 1
ATOM 2229 N N . VAL A 1 274 ? -54.906 14.558 60.500 1.00 79.00 274 VAL A N 1
ATOM 2230 C CA . VAL A 1 274 ? -54.919 15.475 59.346 1.00 79.00 274 VAL A CA 1
ATOM 2231 C C . VAL A 1 274 ? -53.615 15.378 58.550 1.00 79.00 274 VAL A C 1
ATOM 2233 O O . VAL A 1 274 ? -53.643 15.266 57.320 1.00 79.00 274 VAL A O 1
ATOM 2236 N N . HIS A 1 275 ? -52.466 15.368 59.232 1.00 80.12 275 HIS A N 1
ATOM 2237 C CA . HIS A 1 275 ? -51.168 15.202 58.582 1.00 80.12 275 HIS A CA 1
ATOM 2238 C C . HIS A 1 275 ? -51.066 13.859 57.848 1.00 80.12 275 HIS A C 1
ATOM 2240 O O . HIS A 1 275 ? -50.605 13.811 56.705 1.00 80.12 275 HIS A O 1
ATOM 2246 N N . PHE A 1 276 ? -51.522 12.775 58.477 1.00 76.62 276 PHE A N 1
ATOM 2247 C CA . PHE A 1 276 ? -51.530 11.439 57.897 1.00 76.62 276 PHE A CA 1
ATOM 2248 C C . PHE A 1 276 ? -52.412 11.380 56.650 1.00 76.62 276 PHE A C 1
ATOM 2250 O O . PHE A 1 276 ? -51.936 10.936 55.611 1.00 76.62 276 PHE A O 1
ATOM 2257 N N . LYS A 1 277 ? -53.641 11.910 56.691 1.00 77.56 277 LYS A N 1
ATOM 2258 C CA . LYS A 1 277 ? -54.531 11.979 55.518 1.00 77.56 277 LYS A CA 1
ATOM 2259 C C . LYS A 1 277 ? -53.926 12.754 54.352 1.00 77.56 277 LYS A C 1
ATOM 2261 O O . LYS A 1 277 ? -53.961 12.278 53.217 1.00 77.56 277 LYS A O 1
ATOM 2266 N N . ASN A 1 278 ? -53.331 13.912 54.628 1.00 79.69 278 ASN A N 1
ATOM 2267 C CA . ASN A 1 278 ? -52.728 14.755 53.595 1.00 79.69 278 ASN A CA 1
ATOM 2268 C C . ASN A 1 278 ? -51.485 14.112 52.960 1.00 79.69 278 ASN A C 1
ATOM 2270 O O . ASN A 1 278 ? -51.172 14.383 51.802 1.00 79.69 278 ASN A O 1
ATOM 2274 N N . ASN A 1 279 ? -50.806 13.226 53.692 1.00 73.25 279 ASN A N 1
ATOM 2275 C CA . ASN A 1 279 ? -49.568 12.577 53.268 1.00 73.25 279 ASN A CA 1
ATOM 2276 C C . ASN A 1 279 ? -49.714 11.064 53.032 1.00 73.25 279 ASN A C 1
ATOM 2278 O O . ASN A 1 279 ? -48.731 10.385 52.759 1.00 73.25 279 ASN A O 1
ATOM 2282 N N . ILE A 1 280 ? -50.919 10.491 53.075 1.00 74.25 280 ILE A N 1
ATOM 2283 C CA . ILE A 1 280 ? -51.097 9.029 53.017 1.00 74.25 280 ILE A CA 1
ATOM 2284 C C . ILE A 1 280 ? -50.495 8.411 51.745 1.00 74.25 280 ILE A C 1
ATOM 2286 O O . ILE A 1 280 ? -49.915 7.325 51.775 1.00 74.25 280 ILE A O 1
ATOM 2290 N N . ARG A 1 281 ? -50.540 9.156 50.634 1.00 65.38 281 ARG A N 1
ATOM 2291 C CA . ARG A 1 281 ? -49.947 8.758 49.351 1.00 65.38 281 ARG A CA 1
ATOM 2292 C C . ARG A 1 281 ? -48.416 8.730 49.376 1.00 65.38 281 ARG A C 1
ATOM 2294 O O . ARG A 1 281 ? -47.830 7.913 48.674 1.00 65.38 281 ARG A O 1
ATOM 2301 N N . SER A 1 282 ? -47.756 9.567 50.182 1.00 64.31 282 SER A N 1
ATOM 2302 C CA . SER A 1 282 ? -46.293 9.540 50.316 1.00 64.31 282 SER A CA 1
ATOM 2303 C C . SER A 1 282 ? -45.821 8.378 51.197 1.00 64.31 282 SER A C 1
ATOM 2305 O O . SER A 1 282 ? -44.787 7.780 50.900 1.00 64.31 282 SER A O 1
ATOM 2307 N N . TYR A 1 283 ? -46.613 7.971 52.196 1.00 63.59 283 TYR A N 1
ATOM 2308 C CA . TYR A 1 283 ? -46.351 6.766 52.995 1.00 63.59 283 TYR A CA 1
ATOM 2309 C C . TYR A 1 283 ? -46.583 5.463 52.212 1.00 63.59 283 TYR A C 1
ATOM 2311 O O . TYR A 1 283 ? -45.848 4.491 52.389 1.00 63.59 283 TYR A O 1
ATOM 2319 N N . GLN A 1 284 ? -47.558 5.428 51.299 1.00 53.88 284 GLN A N 1
ATOM 2320 C CA . GLN A 1 284 ? -47.801 4.259 50.442 1.00 53.88 284 GLN A CA 1
ATOM 2321 C C . GLN A 1 284 ? -46.667 4.011 49.437 1.00 53.88 284 GLN A C 1
ATOM 2323 O O . GLN A 1 284 ? -46.340 2.856 49.178 1.00 53.88 284 GLN A O 1
ATOM 2328 N N . CYS A 1 285 ? -45.986 5.058 48.958 1.00 49.66 285 CYS A N 1
ATOM 2329 C CA . CYS A 1 285 ? -44.758 4.905 48.167 1.00 49.66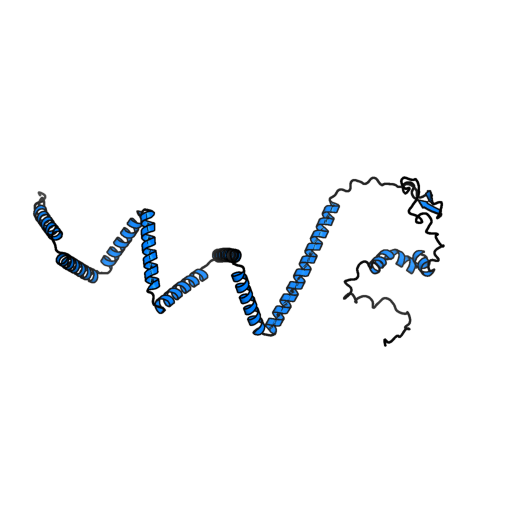 285 CYS A CA 1
ATOM 2330 C C . CYS A 1 285 ? -43.602 4.261 48.957 1.00 49.66 285 CYS A C 1
ATOM 2332 O O . CYS A 1 285 ? -42.687 3.719 48.347 1.00 49.66 285 CYS A O 1
ATOM 2334 N N . PHE A 1 286 ? -43.633 4.307 50.293 1.00 39.84 286 PHE A N 1
ATOM 2335 C CA . PHE A 1 286 ? -42.616 3.698 51.156 1.00 39.84 286 PHE A CA 1
ATOM 2336 C C . PHE A 1 286 ? -42.913 2.222 51.479 1.00 39.84 286 PHE A C 1
ATOM 2338 O O . PHE A 1 286 ? -41.988 1.431 51.626 1.00 39.84 286 PHE A O 1
ATOM 2345 N N . ASN A 1 287 ? -44.193 1.836 51.536 1.00 44.06 287 ASN A N 1
ATOM 2346 C CA . ASN A 1 287 ? -44.634 0.457 51.806 1.00 44.06 287 ASN A CA 1
ATOM 2347 C C . ASN A 1 287 ? -45.012 -0.337 50.540 1.00 44.06 287 ASN A C 1
ATOM 2349 O O . ASN A 1 287 ? -45.440 -1.488 50.636 1.00 44.06 287 ASN A O 1
ATOM 2353 N N . GLY A 1 288 ? -44.849 0.253 49.354 1.00 37.16 288 GLY A N 1
ATOM 2354 C CA . GLY A 1 288 ? -45.039 -0.397 48.058 1.00 37.16 288 GLY A CA 1
ATOM 2355 C C . GLY A 1 288 ? -43.915 -1.379 47.720 1.00 37.16 288 GLY A C 1
ATOM 2356 O O . GLY A 1 288 ? -43.176 -1.173 46.762 1.00 37.16 288 GLY A O 1
ATOM 2357 N N . CYS A 1 289 ? -43.774 -2.450 48.500 1.00 32.34 289 CYS A N 1
ATOM 2358 C CA . CYS A 1 289 ? -42.948 -3.598 48.144 1.00 32.34 289 CYS A CA 1
ATOM 2359 C C . CYS A 1 289 ? -43.672 -4.469 47.109 1.00 32.34 289 CYS A C 1
ATOM 2361 O O . CYS A 1 289 ? -44.347 -5.435 47.454 1.00 32.34 289 CYS A O 1
ATOM 2363 N N . THR A 1 290 ? -43.452 -4.172 45.832 1.00 36.94 290 THR A N 1
ATOM 2364 C CA . THR A 1 290 ? -43.387 -5.191 44.774 1.00 36.94 290 THR A CA 1
ATOM 2365 C C . THR A 1 290 ? -42.086 -4.982 44.007 1.00 36.94 290 THR A C 1
ATOM 2367 O O . THR A 1 290 ? -42.077 -4.315 42.980 1.00 36.94 290 THR A O 1
ATOM 2370 N N . ASP A 1 291 ? -40.981 -5.418 44.622 1.00 28.98 291 ASP A N 1
ATOM 2371 C CA . ASP A 1 291 ? -39.808 -6.068 44.005 1.00 28.98 291 ASP A CA 1
ATOM 2372 C C . ASP A 1 291 ? -38.554 -5.897 44.880 1.00 28.98 291 ASP A C 1
ATOM 2374 O O . ASP A 1 291 ? -37.816 -4.911 44.840 1.00 28.98 291 ASP A O 1
ATOM 2378 N N . CYS A 1 292 ? -38.288 -6.922 45.690 1.00 32.94 292 CYS A N 1
ATOM 2379 C CA . CYS A 1 292 ? -37.060 -7.084 46.458 1.00 32.94 292 CYS A CA 1
ATOM 2380 C C . CYS A 1 292 ? -35.863 -7.359 45.533 1.00 32.94 292 CYS A C 1
ATOM 2382 O O . CYS A 1 292 ? -35.556 -8.523 45.310 1.00 32.94 292 CYS A O 1
ATOM 2384 N N . THR A 1 293 ? -35.138 -6.347 45.039 1.00 32.28 293 THR A N 1
ATOM 2385 C CA . THR A 1 293 ? -33.730 -6.558 44.605 1.00 32.28 293 THR A CA 1
ATOM 2386 C C . THR A 1 293 ? -32.762 -5.372 44.727 1.00 32.28 293 THR A C 1
ATOM 2388 O O . THR A 1 293 ? -31.569 -5.581 44.515 1.00 32.28 293 THR A O 1
ATOM 2391 N N . VAL A 1 294 ? -33.157 -4.155 45.123 1.00 37.06 294 VAL A N 1
ATOM 2392 C CA . VAL A 1 294 ? -32.185 -3.039 45.211 1.00 37.06 294 VAL A CA 1
ATOM 2393 C C . VAL A 1 294 ? -32.398 -2.182 46.459 1.00 37.06 294 VAL A C 1
ATOM 2395 O O . VAL A 1 294 ? -32.953 -1.094 46.393 1.00 37.06 294 VAL A O 1
ATOM 2398 N N . TYR A 1 295 ? -31.917 -2.656 47.610 1.00 31.95 295 TYR A N 1
ATOM 2399 C CA . TYR A 1 295 ? -31.758 -1.829 48.814 1.00 31.95 295 TYR A CA 1
ATOM 2400 C C . TYR A 1 295 ? -30.374 -2.050 49.433 1.00 31.95 295 TYR A C 1
ATOM 2402 O O . TYR A 1 295 ? -30.188 -2.746 50.428 1.00 31.95 295 TYR A O 1
ATOM 2410 N N . ARG A 1 296 ? -29.366 -1.427 48.828 1.00 39.00 296 ARG A N 1
ATOM 2411 C CA . ARG A 1 296 ? -28.149 -1.027 49.533 1.00 39.00 296 ARG A CA 1
ATOM 2412 C C . ARG A 1 296 ? -27.812 0.368 49.036 1.00 39.00 296 ARG A C 1
ATOM 2414 O O . ARG A 1 296 ? -27.702 0.558 47.834 1.00 39.00 296 ARG A O 1
ATOM 2421 N N . GLU A 1 297 ? -27.678 1.297 49.977 1.00 37.25 297 GLU A N 1
ATOM 2422 C CA . GLU A 1 297 ? -27.421 2.734 49.786 1.00 37.25 297 GLU A CA 1
ATOM 2423 C C . GLU A 1 297 ? -28.663 3.617 49.607 1.00 37.25 297 GLU A C 1
ATOM 2425 O O . GLU A 1 297 ? -28.917 4.179 48.547 1.00 37.25 297 GLU A O 1
ATOM 2430 N N . ARG A 1 298 ? -29.398 3.822 50.706 1.00 37.56 298 ARG A N 1
ATOM 2431 C CA . ARG A 1 298 ? -30.077 5.102 50.986 1.00 37.56 298 ARG A CA 1
ATOM 2432 C C . ARG A 1 298 ? -30.320 5.272 52.490 1.00 37.56 298 ARG A C 1
ATOM 2434 O O . ARG A 1 298 ? -31.433 5.463 52.955 1.00 37.56 298 ARG A O 1
ATOM 2441 N N . SER A 1 299 ? -29.228 5.188 53.249 1.00 41.31 299 SER A N 1
ATOM 2442 C CA . SER A 1 299 ? -29.173 5.493 54.684 1.00 41.31 299 SER A CA 1
ATOM 2443 C C . SER A 1 299 ? -28.637 6.908 54.894 1.00 41.31 299 SER A C 1
ATOM 2445 O O . SER A 1 299 ? -27.537 7.083 55.400 1.00 41.31 299 SER A O 1
ATOM 2447 N N . VAL A 1 300 ? -29.372 7.927 54.455 1.00 36.81 300 VAL A N 1
ATOM 2448 C CA . VAL A 1 300 ? -29.139 9.324 54.851 1.00 36.81 300 VAL A CA 1
ATOM 2449 C C . VAL A 1 300 ? -30.513 9.987 54.830 1.00 36.81 300 VAL A C 1
ATOM 2451 O O . VAL A 1 300 ? -31.185 9.885 53.812 1.00 36.81 300 VAL A O 1
ATOM 2454 N N . LEU A 1 301 ? -30.910 10.643 55.927 1.00 35.12 301 LEU A N 1
ATOM 2455 C CA . LEU A 1 301 ? -32.230 11.251 56.222 1.00 35.12 301 LEU A CA 1
ATOM 2456 C C . LEU A 1 301 ? -33.163 10.459 57.158 1.00 35.12 301 LEU A C 1
ATOM 2458 O O . LEU A 1 301 ? -34.377 10.477 56.988 1.00 35.12 301 LEU A O 1
ATOM 2462 N N . LEU A 1 302 ? -32.625 9.826 58.206 1.00 37.72 302 LEU A N 1
ATOM 2463 C CA . LEU A 1 302 ? -33.455 9.318 59.312 1.00 37.72 302 LEU A CA 1
ATOM 2464 C C . LEU A 1 302 ? -32.817 9.553 60.689 1.00 37.72 302 LEU A C 1
ATOM 2466 O O . LEU A 1 302 ? -32.853 8.691 61.556 1.00 37.72 302 LEU A O 1
ATOM 2470 N N . GLN A 1 303 ? -32.200 10.724 60.885 1.00 36.25 303 GLN A N 1
ATOM 2471 C CA . GLN A 1 303 ? -31.593 11.088 62.173 1.00 36.25 303 GLN A CA 1
ATOM 2472 C C . GLN A 1 303 ? -32.272 12.241 62.925 1.00 36.25 303 GLN A C 1
ATOM 2474 O O . GLN A 1 303 ? -31.893 12.479 64.063 1.00 36.25 303 GLN A O 1
ATOM 2479 N N . ASN A 1 304 ? -33.298 12.911 62.381 1.00 35.75 304 ASN A N 1
ATOM 2480 C CA . ASN A 1 304 ? -33.782 14.169 62.979 1.00 35.75 304 ASN A CA 1
ATOM 2481 C C . ASN A 1 304 ? -35.294 14.262 63.270 1.00 35.75 304 ASN A C 1
ATOM 2483 O O . ASN A 1 304 ? -35.798 15.376 63.353 1.00 35.75 304 ASN A O 1
ATOM 2487 N N . SER A 1 305 ? -36.046 13.166 63.432 1.00 36.75 305 SER A N 1
ATOM 2488 C CA . SER A 1 305 ? -37.512 13.292 63.612 1.00 36.75 305 SER A CA 1
ATOM 2489 C C . SER A 1 305 ? -38.180 12.476 64.720 1.00 36.75 305 SER A C 1
ATOM 2491 O O . SER A 1 305 ? -39.401 12.525 64.810 1.00 36.75 305 SER A O 1
ATOM 2493 N N . TRP A 1 306 ? -37.442 11.813 65.618 1.00 34.31 306 TRP A N 1
ATOM 2494 C CA . TRP A 1 306 ? -38.064 11.141 66.772 1.00 34.31 306 TRP A CA 1
ATOM 2495 C C . TRP A 1 306 ? -37.182 11.191 68.031 1.00 34.31 306 TRP A C 1
ATOM 2497 O O . TRP A 1 306 ? -36.272 10.372 68.160 1.00 34.31 306 TRP A O 1
ATOM 2507 N N . PRO A 1 307 ? -37.423 12.106 68.991 1.00 36.53 307 PRO A N 1
ATOM 2508 C CA . PRO A 1 307 ? -36.982 11.925 70.365 1.00 36.53 307 PRO A CA 1
ATOM 2509 C C . PRO A 1 307 ? -38.108 11.269 71.187 1.00 36.53 307 PRO A C 1
ATOM 2511 O O . PRO A 1 307 ? -39.255 11.696 71.123 1.00 36.53 307 PRO A O 1
ATOM 2514 N N . HIS A 1 308 ? -37.746 10.256 71.980 1.00 35.31 308 HIS A N 1
ATOM 2515 C CA . HIS A 1 308 ? -38.578 9.479 72.917 1.00 35.31 308 HIS A CA 1
ATOM 2516 C C . HIS A 1 308 ? -39.520 8.402 72.347 1.00 35.31 308 HIS A C 1
ATOM 2518 O O . HIS A 1 308 ? -40.736 8.542 72.367 1.00 35.31 308 HIS A O 1
ATOM 2524 N N . LEU A 1 309 ? -38.959 7.226 72.051 1.00 31.81 309 LEU A N 1
ATOM 2525 C CA . LEU A 1 309 ? -39.526 5.971 72.561 1.00 31.81 309 LEU A CA 1
ATOM 2526 C C . LEU A 1 309 ? -38.387 5.129 73.154 1.00 31.81 309 LEU A C 1
ATOM 2528 O O . LEU A 1 309 ? -37.305 5.041 72.575 1.00 31.81 309 LEU A O 1
ATOM 2532 N N . SER A 1 310 ? -38.603 4.621 74.366 1.00 31.52 310 SER A N 1
ATOM 2533 C CA . SER A 1 310 ? -37.593 4.001 75.220 1.00 31.52 310 SER A CA 1
ATOM 2534 C C . SER A 1 310 ? -36.984 2.740 74.613 1.00 31.52 310 SER A C 1
ATOM 2536 O O . SER A 1 310 ? -37.678 1.907 74.033 1.00 31.52 310 SER A O 1
ATOM 2538 N N . GLN A 1 311 ? -35.675 2.602 74.829 1.00 35.47 311 GLN A N 1
ATOM 2539 C CA . GLN A 1 311 ? -34.945 1.343 74.775 1.00 35.47 311 GLN A CA 1
ATOM 2540 C C . GLN A 1 311 ? -35.643 0.310 75.658 1.00 35.47 311 GLN A C 1
ATOM 2542 O O . GLN A 1 311 ? -35.870 0.585 76.827 1.00 35.47 311 GLN A O 1
ATOM 2547 N N . ASP A 1 312 ? -35.963 -0.846 75.091 1.00 30.22 312 ASP A N 1
ATOM 2548 C CA . ASP A 1 312 ? -35.708 -2.148 75.699 1.00 30.22 312 ASP A CA 1
ATOM 2549 C C . ASP A 1 312 ? -36.039 -3.217 74.662 1.00 30.22 312 ASP A C 1
ATOM 2551 O O . ASP A 1 312 ? -37.156 -3.278 74.162 1.00 30.22 312 ASP A O 1
ATOM 2555 N N . LEU A 1 313 ? -35.021 -3.991 74.285 1.00 31.73 313 LEU A N 1
ATOM 2556 C CA . LEU A 1 313 ? -35.052 -5.430 74.004 1.00 31.73 313 LEU A CA 1
ATOM 2557 C C . LEU A 1 313 ? -33.686 -5.804 73.418 1.00 31.73 313 LEU A C 1
ATOM 2559 O O . LEU A 1 313 ? -33.424 -5.766 72.216 1.00 31.73 313 LEU A O 1
ATOM 2563 N N . SER A 1 314 ? -32.787 -6.129 74.342 1.00 30.66 314 SER A N 1
ATOM 2564 C CA . SER A 1 314 ? -31.585 -6.906 74.096 1.00 30.66 314 SER A CA 1
ATOM 2565 C C . SER A 1 314 ? -31.958 -8.284 73.545 1.00 30.66 314 SER A C 1
ATOM 2567 O O . SER A 1 314 ? -32.868 -8.941 74.045 1.00 30.66 314 SER A O 1
ATOM 2569 N N . SER A 1 315 ? -31.225 -8.757 72.539 1.00 34.19 315 SER A N 1
ATOM 2570 C CA . SER A 1 315 ? -31.044 -10.189 72.278 1.00 34.19 315 SER A CA 1
ATOM 2571 C C . SER A 1 315 ? -29.766 -10.401 71.470 1.00 34.19 315 SER A C 1
ATOM 2573 O O . SER A 1 315 ? -29.680 -10.092 70.285 1.00 34.19 315 SER A O 1
ATOM 2575 N N . THR A 1 316 ? -28.751 -10.891 72.174 1.00 30.94 316 THR A N 1
ATOM 2576 C CA . THR A 1 316 ? -27.523 -11.509 71.661 1.00 30.94 316 THR A CA 1
ATOM 2577 C C . THR A 1 316 ? -27.835 -12.770 70.846 1.00 30.94 316 THR A C 1
ATOM 2579 O O . THR A 1 316 ? -28.702 -13.535 71.269 1.00 30.94 316 THR A O 1
ATOM 2582 N N . PRO A 1 317 ? -27.117 -13.054 69.746 1.00 38.53 317 PRO A N 1
ATOM 2583 C CA . PRO A 1 317 ? -27.214 -14.339 69.064 1.00 38.53 317 PRO A CA 1
ATOM 2584 C C . PRO A 1 317 ? -26.302 -15.390 69.722 1.00 38.53 317 PRO A C 1
ATOM 2586 O O . PRO A 1 317 ? -25.179 -15.077 70.125 1.00 38.53 317 PRO A O 1
ATOM 2589 N N . ILE A 1 318 ? -26.812 -16.622 69.817 1.00 41.16 318 ILE A N 1
ATOM 2590 C CA . ILE A 1 318 ? -26.027 -17.863 69.951 1.00 41.16 318 ILE A CA 1
ATOM 2591 C C . ILE A 1 318 ? -25.517 -18.242 68.560 1.00 41.16 318 ILE A C 1
ATOM 2593 O O . ILE A 1 318 ? -26.308 -18.095 67.600 1.00 41.16 318 ILE A O 1
#

Organism: Araneus ventricosus (NCBI:txid182803)

Foldseek 3Di:
DDDDDDDPVVPPVVVVVVVVVVVCVVPDDPVRVVVVVVVVVVVVVVVVVPDDPVVVVVVVVVVVVVVVVVVVVDDPVRVVVVVVVVVVVVVVVVVPDDPVRVVVVVVVVVVVVVVVVVVDDPVRVVVVVVVVVVVVVVVVVVDDPVRVVVVVVVVVVVVVVCVVPDDPVRVVVVVVVVVVVVVVVVVVVVVVVVVVVVVVVVVVVVPPPPPPDPPPLDDQADADPQARGTHRCPCADPVRHNCPPANNNVRDCPVPPPPVVVVVLCVCPDPNSVVCVVCVVVVCVVVPPDDPDDDDDDPDPDDPDDDDDDDDDDDDDD

Radius of gyration: 52.83 Å; Cα contacts (8 Å, |Δi|>4): 80; chains: 1; bounding box: 115×57×140 Å

Sequence (318 aa):
MPKRKRGITGDAASRREAIRKRERRVVETEEERSRRLSTMAQCGQYRRAEETEEPSNSRMSDMAQRGKERRAEETEEQRNSRLAVMAQRGQMRRAEETEEQRNSRLAVMAQRGQRRRAEETDEQRNSRFEVMGQRSQQRRAEETEEQRNSRLAIMAQRGQERRAEGTDEQRNSRLSAMLQHARERRLNVIEGQNHHQIQTFYAARTVLYPTVEEHNCGEMDNLCLKCGGLYFRDEKNTRGIYTHCCHNGNVIEQASVYPVEMKGLMDGSDELSVHFKNNIRSYQCFNGCTDCTVYRERSVLLQNSWPHLSQDLSSTPI

InterPro domains:
  IPR048998 STPR domain [PF21107] (58-128)